Protein AF-A0A4W5MXH5-F1 (afdb_monomer)

pLDDT: mean 74.93, std 24.74, range [26.66, 96.75]

Secondary structure (DSSP, 8-state):
-HHHHHHHHHHHHHHHHHHHHHHHHHHHHHHHHHHHHHHTTT-GGGHHHHHHHHHHHHHHT--SSS-GGGGGG-HHHHHTT--SEEEGGGBSSSS--B-TTSSS--EEE--TTSB--S-HHHHHHHHHHHTHHHHHHHHHHHHHHHHHHHHHHHHHHHHHHHHHHHHHHHHHHHHHTT------------------PPPP------------------PPPPPPPP-----------------

Mean predicted aligned error: 16.53 Å

Radius of gyration: 39.25 Å; Cα contacts (8 Å, |Δi|>4): 164; chains: 1; bounding box: 70×65×114 Å

Foldseek 3Di:
DVVLVVVVVVLVVVVVCCVVCVVVVLVVVLVVQLVCLQCPPPDPVCVVVVVVVLVLCQVLVAAGAAFVCSNCNHPVCVVVVHDQKGFQSFFPDPDAQFDPDDPDRRIGHHDPVGGRGHHSNCSVVVVCVVCVVVVVVVSVVSVVVSVVVVVVVVVVCVVVVVVVVVVVVVVVVVVVVPDDDDDDDDDDDDDDDDDDDDDDPDPDDDDPDPDDDDPPDDDDDDDDDDDDDDDDDDDDDDDDDDD

Organism: NCBI:txid62062

Structure (mmCIF, N/CA/C/O backbone):
data_AF-A0A4W5MXH5-F1
#
_entry.id   AF-A0A4W5MXH5-F1
#
loop_
_atom_site.group_PDB
_atom_site.id
_atom_site.type_symbol
_atom_site.label_atom_id
_atom_site.label_alt_id
_atom_site.label_comp_id
_atom_site.label_asym_id
_atom_site.label_entity_id
_atom_site.label_seq_id
_atom_site.pdbx_PDB_ins_code
_atom_site.Cartn_x
_atom_site.Cartn_y
_atom_site.Cartn_z
_atom_site.occupancy
_atom_site.B_iso_or_equiv
_atom_site.auth_seq_id
_atom_site.auth_comp_id
_atom_site.auth_asym_id
_atom_site.auth_atom_id
_atom_site.pdbx_PDB_model_num
ATOM 1 N N . MET A 1 1 ? -15.616 5.135 28.823 1.00 82.75 1 MET A N 1
ATOM 2 C CA . MET A 1 1 ? -16.665 5.499 27.842 1.00 82.75 1 MET A CA 1
ATOM 3 C C . MET A 1 1 ? -16.199 6.494 26.798 1.00 82.75 1 MET A C 1
ATOM 5 O O . MET A 1 1 ? -16.325 6.173 25.627 1.00 82.75 1 MET A O 1
ATOM 9 N N . GLY A 1 2 ? -15.617 7.640 27.181 1.00 88.50 2 GLY A N 1
ATOM 10 C CA . GLY A 1 2 ? -15.178 8.663 26.216 1.00 88.50 2 GLY A CA 1
ATOM 11 C C . GLY A 1 2 ? -14.272 8.136 25.098 1.00 88.50 2 GLY A C 1
ATOM 12 O O . GLY A 1 2 ? -14.517 8.425 23.938 1.00 88.50 2 GLY A O 1
ATOM 13 N N . PHE A 1 3 ? -13.307 7.270 25.422 1.00 92.12 3 PHE A N 1
ATOM 14 C CA . PHE A 1 3 ? -12.413 6.674 24.423 1.00 92.12 3 PHE A CA 1
ATOM 15 C C . PHE A 1 3 ? -13.145 5.882 23.321 1.00 92.12 3 PHE A C 1
ATOM 17 O O . PHE A 1 3 ? -12.831 6.052 22.149 1.00 92.12 3 PHE A O 1
ATOM 24 N N . LEU A 1 4 ? -14.160 5.080 23.673 1.00 92.44 4 LEU A N 1
ATOM 25 C CA . LEU A 1 4 ? -14.949 4.321 22.690 1.00 92.44 4 LEU A CA 1
ATOM 26 C C . LEU A 1 4 ? -15.727 5.253 21.757 1.00 92.44 4 LEU A C 1
ATOM 28 O O . LEU A 1 4 ? -15.759 5.037 20.551 1.00 92.44 4 LEU A O 1
ATOM 32 N N . ILE A 1 5 ? -16.301 6.323 22.311 1.00 91.94 5 ILE A N 1
ATOM 33 C CA . ILE A 1 5 ? -17.016 7.338 21.531 1.00 91.94 5 ILE A CA 1
ATOM 34 C C . ILE A 1 5 ? -16.051 8.038 20.565 1.00 91.94 5 ILE A C 1
ATOM 36 O O . ILE A 1 5 ? -16.382 8.206 19.395 1.00 91.94 5 ILE A O 1
ATOM 40 N N . CYS A 1 6 ? -14.841 8.388 21.015 1.00 95.75 6 CYS A N 1
ATOM 41 C CA . CYS A 1 6 ? -13.819 8.969 20.143 1.00 95.75 6 CYS A CA 1
ATOM 42 C C . CYS A 1 6 ? -13.443 8.034 18.988 1.00 95.75 6 CYS A C 1
ATOM 44 O O . CYS A 1 6 ? -13.266 8.510 17.870 1.00 95.75 6 CYS A O 1
ATOM 46 N N . ILE A 1 7 ? -13.348 6.722 19.234 1.00 94.62 7 ILE A N 1
ATOM 47 C CA . ILE A 1 7 ? -13.062 5.751 18.171 1.00 94.62 7 ILE A CA 1
ATOM 48 C C . ILE A 1 7 ? -14.209 5.704 17.157 1.00 94.62 7 ILE A C 1
ATOM 50 O O . ILE A 1 7 ? -13.936 5.818 15.966 1.00 94.62 7 ILE A O 1
ATOM 54 N N . ILE A 1 8 ? -15.468 5.599 17.601 1.00 93.94 8 ILE A N 1
ATOM 55 C CA . ILE A 1 8 ? -16.638 5.569 16.701 1.00 93.94 8 ILE A CA 1
ATOM 56 C C . ILE A 1 8 ? -16.670 6.825 15.827 1.00 93.94 8 ILE A C 1
ATOM 58 O O . ILE A 1 8 ? -16.787 6.741 14.606 1.00 93.94 8 ILE A O 1
ATOM 62 N N . LEU A 1 9 ? -16.531 8.001 16.444 1.00 94.62 9 LEU A N 1
ATOM 63 C CA . LEU A 1 9 ? -16.526 9.270 15.718 1.00 94.62 9 LEU A CA 1
ATOM 64 C C . LEU A 1 9 ? -15.347 9.357 14.744 1.00 94.62 9 LEU A C 1
ATOM 66 O O . LEU A 1 9 ? -15.521 9.814 13.618 1.00 94.62 9 LEU A O 1
ATOM 70 N N . GLY A 1 10 ? -14.168 8.887 15.155 1.00 95.75 10 GLY A N 1
ATOM 71 C CA . GLY A 1 10 ? -12.985 8.822 14.304 1.00 95.75 10 GLY A CA 1
ATOM 72 C C . GLY A 1 10 ? -13.184 7.915 13.092 1.00 95.75 10 GLY A C 1
ATOM 73 O O . GLY A 1 10 ? -12.856 8.320 11.981 1.00 95.75 10 GLY A O 1
ATOM 74 N N . GLN A 1 11 ? -13.770 6.731 13.279 1.00 93.88 11 GLN A N 1
ATOM 75 C CA . GLN A 1 11 ? -14.088 5.810 12.187 1.00 93.88 11 GLN A CA 1
ATOM 76 C C . GLN A 1 11 ? -15.052 6.453 11.192 1.00 93.88 11 GLN A C 1
ATOM 78 O O . GLN A 1 11 ? -14.718 6.571 10.018 1.00 93.88 11 GLN A O 1
ATOM 83 N N . LEU A 1 12 ? -16.191 6.970 11.666 1.00 93.81 12 LEU A N 1
ATOM 84 C CA . LEU A 1 12 ? -17.175 7.626 10.800 1.00 93.81 12 LEU A CA 1
ATOM 85 C C . LEU A 1 12 ? -16.575 8.815 10.043 1.00 93.81 12 LEU A C 1
ATOM 87 O O . LEU A 1 12 ? -16.849 8.994 8.857 1.00 93.81 12 LEU A O 1
ATOM 91 N N . PHE A 1 13 ? -15.734 9.611 10.707 1.00 95.56 13 PHE A N 1
ATOM 92 C CA . PHE A 1 13 ? -15.063 10.745 10.085 1.00 95.56 13 PHE A CA 1
ATOM 93 C C . PHE A 1 13 ? -14.086 10.309 8.987 1.00 95.56 13 PHE A C 1
ATOM 95 O O . PHE A 1 13 ? -14.125 10.851 7.883 1.00 95.56 13 PHE A O 1
ATOM 102 N N . VAL A 1 14 ? -13.230 9.320 9.258 1.00 93.62 14 VAL A N 1
ATOM 103 C CA . VAL A 1 14 ? -12.262 8.810 8.276 1.00 93.62 14 VAL A CA 1
ATOM 104 C C . VAL A 1 14 ? -12.979 8.199 7.074 1.00 93.62 14 VAL A C 1
ATOM 106 O O . VAL A 1 14 ? -12.670 8.578 5.942 1.00 93.62 14 VAL A O 1
ATOM 109 N N . SER A 1 15 ? -13.971 7.332 7.291 1.00 91.31 15 SER A N 1
ATOM 110 C CA . SER A 1 15 ? -14.734 6.713 6.201 1.00 91.31 15 SER A CA 1
ATOM 111 C C . SER A 1 15 ? -15.451 7.779 5.361 1.00 91.31 15 SER A C 1
ATOM 113 O O . SER A 1 15 ? -15.398 7.739 4.133 1.00 91.31 15 SER A O 1
ATOM 115 N N . PHE A 1 16 ? -16.030 8.805 5.993 1.00 92.44 16 PHE A N 1
ATOM 116 C CA . PHE A 1 16 ? -16.648 9.931 5.289 1.00 92.44 16 PHE A CA 1
ATOM 117 C C . PHE A 1 16 ? -15.653 10.715 4.417 1.00 92.44 16 PHE A C 1
ATOM 119 O O . PHE A 1 16 ? -15.939 11.001 3.252 1.00 92.44 16 PHE A O 1
ATOM 126 N N . ILE A 1 17 ? -14.463 11.031 4.943 1.00 92.94 17 ILE A N 1
ATOM 127 C CA . ILE A 1 17 ? -13.415 11.738 4.192 1.00 92.94 17 ILE A CA 1
ATOM 128 C C . ILE A 1 17 ? -12.945 10.921 2.987 1.00 92.94 17 ILE A C 1
ATOM 130 O O . ILE A 1 17 ? -12.780 11.489 1.905 1.00 92.94 17 ILE A O 1
ATOM 134 N N . ILE A 1 18 ? -12.747 9.612 3.157 1.00 90.00 18 ILE A N 1
ATOM 135 C CA . ILE A 1 18 ? -12.321 8.711 2.080 1.00 90.00 18 ILE A CA 1
ATOM 136 C C . ILE A 1 18 ? -13.377 8.664 0.972 1.00 90.00 18 ILE A C 1
ATOM 138 O O . ILE A 1 18 ? -13.024 8.797 -0.199 1.00 90.00 18 ILE A O 1
ATOM 142 N N . LEU A 1 19 ? -14.661 8.547 1.324 1.00 86.81 19 LEU A N 1
ATOM 143 C CA . LEU A 1 19 ? -15.756 8.479 0.352 1.00 86.81 19 LEU A CA 1
ATOM 144 C C . LEU A 1 19 ? -15.900 9.767 -0.469 1.00 86.81 19 LEU A C 1
ATOM 146 O O . LEU A 1 19 ? -16.048 9.700 -1.687 1.00 86.81 19 LEU A O 1
ATOM 150 N N . LEU A 1 20 ? -15.831 10.939 0.168 1.00 91.94 20 LEU A N 1
ATOM 151 C CA . LEU A 1 20 ? -16.001 12.213 -0.539 1.00 91.94 20 LEU A CA 1
ATOM 152 C C . LEU A 1 20 ? -14.780 12.618 -1.365 1.00 91.94 20 LEU A C 1
ATOM 154 O O . LEU A 1 20 ? -14.922 13.183 -2.448 1.00 91.94 20 LEU A O 1
ATOM 158 N N . ASN A 1 21 ? -13.576 12.360 -0.853 1.00 91.75 21 ASN A N 1
ATOM 159 C CA . ASN A 1 21 ? -12.340 12.886 -1.429 1.00 91.75 21 ASN A CA 1
ATOM 160 C C . ASN A 1 21 ? -11.512 11.834 -2.170 1.00 91.75 21 ASN A C 1
ATOM 162 O O . ASN A 1 21 ? -10.348 12.103 -2.470 1.00 91.75 21 ASN A O 1
ATOM 166 N N . HIS A 1 22 ? -12.083 10.671 -2.498 1.00 86.50 22 HIS A N 1
ATOM 167 C CA . HIS A 1 22 ? -11.363 9.567 -3.139 1.00 86.50 22 HIS A CA 1
ATOM 168 C C . HIS A 1 22 ? -10.518 10.024 -4.342 1.00 86.50 22 HIS A C 1
ATOM 170 O O . HIS A 1 22 ? -9.323 9.752 -4.391 1.00 86.50 22 HIS A O 1
ATOM 176 N N . GLY A 1 23 ? -11.087 10.815 -5.262 1.00 88.31 23 GLY A N 1
ATOM 177 C CA . GLY A 1 23 ? -10.346 11.312 -6.432 1.00 88.31 23 GLY A CA 1
ATOM 178 C C . GLY A 1 23 ? -9.135 12.185 -6.075 1.00 88.31 23 GLY A C 1
ATOM 179 O O . GLY A 1 23 ? -8.070 12.058 -6.680 1.00 88.31 23 GLY A O 1
ATOM 180 N N . LYS A 1 24 ? -9.260 13.034 -5.046 1.00 92.12 24 LYS A N 1
ATOM 181 C CA . LYS A 1 24 ? -8.154 13.870 -4.559 1.00 92.12 24 LYS A CA 1
ATOM 182 C C . LYS A 1 24 ? -7.088 13.029 -3.856 1.00 92.12 24 LYS A C 1
ATOM 184 O O . LYS A 1 24 ? -5.904 13.269 -4.061 1.00 92.12 24 LYS A O 1
ATOM 189 N N . ILE A 1 25 ? -7.496 12.022 -3.085 1.00 89.81 25 ILE A N 1
ATOM 190 C CA . ILE A 1 25 ? -6.586 11.073 -2.430 1.00 89.81 25 ILE A CA 1
ATOM 191 C C . ILE A 1 25 ? -5.774 10.309 -3.482 1.00 89.81 25 ILE A C 1
ATOM 193 O O . ILE A 1 25 ? -4.550 10.268 -3.383 1.00 89.81 25 ILE A O 1
ATOM 197 N N . THR A 1 26 ? -6.420 9.786 -4.529 1.00 88.81 26 THR A N 1
ATOM 198 C CA . THR A 1 26 ? -5.731 9.105 -5.637 1.00 88.81 26 THR A CA 1
ATOM 199 C C . THR A 1 26 ? -4.748 10.038 -6.344 1.00 88.81 26 THR A C 1
ATOM 201 O O . THR A 1 26 ? -3.612 9.651 -6.608 1.00 88.81 26 THR A O 1
ATOM 204 N N . SER A 1 27 ? -5.136 11.288 -6.614 1.00 93.00 27 SER A N 1
ATOM 205 C CA . SER A 1 27 ? -4.237 12.270 -7.234 1.00 93.00 27 SER A CA 1
ATOM 206 C C . SER A 1 27 ? -3.022 12.579 -6.358 1.00 93.00 27 SER A C 1
ATOM 208 O O . SER A 1 27 ? -1.899 12.618 -6.856 1.00 93.00 27 SER A O 1
ATOM 210 N N . ASN A 1 28 ? -3.224 12.783 -5.057 1.00 93.31 28 ASN A N 1
ATOM 211 C CA . ASN A 1 28 ? -2.130 13.031 -4.122 1.00 93.31 28 ASN A CA 1
ATOM 212 C C . ASN A 1 28 ? -1.200 11.819 -4.025 1.00 93.31 28 ASN A C 1
ATOM 214 O O . ASN A 1 28 ? 0.015 11.981 -4.047 1.00 93.31 28 ASN A O 1
ATOM 218 N N . MET A 1 29 ? -1.756 10.608 -4.000 1.00 92.00 29 MET A N 1
ATOM 219 C CA . MET A 1 29 ? -0.972 9.377 -4.025 1.00 92.00 29 MET A CA 1
ATOM 220 C C . MET A 1 29 ? -0.077 9.300 -5.269 1.00 92.00 29 MET A C 1
ATOM 222 O O . MET A 1 29 ? 1.099 8.975 -5.138 1.00 92.00 29 MET A O 1
ATOM 226 N N . LYS A 1 30 ? -0.583 9.653 -6.462 1.00 93.94 30 LYS A N 1
ATOM 227 C CA . LYS A 1 30 ? 0.234 9.718 -7.692 1.00 93.94 30 LYS A CA 1
ATOM 228 C C . LYS A 1 30 ? 1.406 10.679 -7.554 1.00 93.94 30 LYS A C 1
ATOM 230 O O . LYS A 1 30 ? 2.518 10.335 -7.938 1.00 93.94 30 LYS A O 1
ATOM 235 N N . ILE A 1 31 ? 1.164 11.867 -7.004 1.00 94.69 31 ILE A N 1
ATOM 236 C CA . ILE A 1 31 ? 2.204 12.883 -6.803 1.00 94.69 31 ILE A CA 1
ATOM 237 C C . ILE A 1 31 ? 3.297 12.353 -5.867 1.00 94.69 31 ILE A C 1
ATOM 239 O O . ILE A 1 31 ? 4.478 12.434 -6.204 1.00 94.69 31 ILE A O 1
ATOM 243 N N . GLU A 1 32 ? 2.913 11.754 -4.739 1.00 94.62 32 GLU A N 1
ATOM 244 C CA . GLU A 1 32 ? 3.871 11.212 -3.770 1.00 94.62 32 GLU A CA 1
ATOM 245 C C . GLU A 1 32 ? 4.660 10.022 -4.332 1.00 94.62 32 GLU A C 1
ATOM 247 O O . GLU A 1 32 ? 5.880 9.968 -4.188 1.00 94.62 32 GLU A O 1
ATOM 252 N N . VAL A 1 33 ? 4.010 9.095 -5.042 1.00 95.38 33 VAL A N 1
ATOM 253 C CA . VAL A 1 33 ? 4.711 7.969 -5.683 1.00 9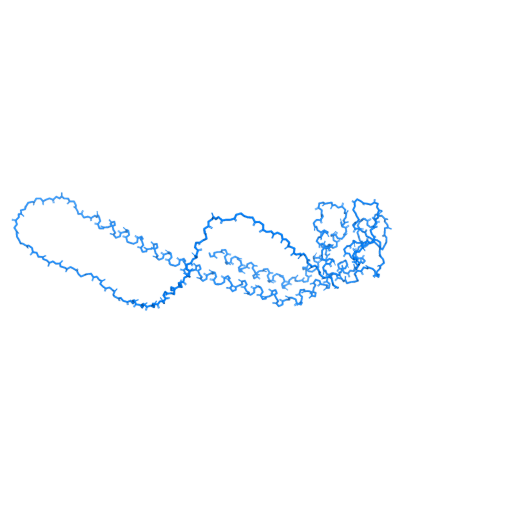5.38 33 VAL A CA 1
ATOM 254 C C . VAL A 1 33 ? 5.672 8.466 -6.763 1.00 95.38 33 VAL A C 1
ATOM 256 O O . VAL A 1 33 ? 6.815 8.016 -6.810 1.00 95.38 33 VAL A O 1
ATOM 259 N N . ASN A 1 34 ? 5.272 9.441 -7.582 1.00 95.44 34 ASN A N 1
ATOM 260 C CA . ASN A 1 34 ? 6.156 10.037 -8.588 1.00 95.44 34 ASN A CA 1
ATOM 261 C C . ASN A 1 34 ? 7.372 10.726 -7.955 1.00 95.44 34 ASN A C 1
ATOM 263 O O . ASN A 1 34 ? 8.473 10.679 -8.512 1.00 95.44 34 ASN A O 1
ATOM 267 N N . LYS A 1 35 ? 7.210 11.327 -6.771 1.00 95.06 35 LYS A N 1
ATOM 268 C CA . LYS A 1 35 ? 8.332 11.868 -5.998 1.00 95.06 35 LYS A CA 1
ATOM 269 C C . LYS A 1 35 ? 9.278 10.759 -5.537 1.00 95.06 35 LYS A C 1
ATOM 271 O O . LYS A 1 35 ? 10.486 10.882 -5.726 1.00 95.06 35 LYS A O 1
ATOM 276 N N . ILE A 1 36 ? 8.739 9.654 -5.016 1.00 95.25 36 ILE A N 1
ATOM 277 C CA . ILE A 1 36 ? 9.532 8.477 -4.629 1.00 95.25 36 ILE A CA 1
ATOM 278 C C . ILE A 1 36 ? 10.305 7.924 -5.832 1.00 95.25 36 ILE A C 1
ATOM 280 O O . ILE A 1 36 ? 11.497 7.668 -5.700 1.00 95.25 36 ILE A O 1
ATOM 284 N N . ILE A 1 37 ? 9.670 7.787 -7.001 1.00 95.50 37 ILE A N 1
ATOM 285 C CA . ILE A 1 37 ? 10.326 7.353 -8.248 1.00 95.50 37 ILE A CA 1
ATOM 286 C C . ILE A 1 37 ? 11.456 8.313 -8.623 1.00 95.50 37 ILE A C 1
ATOM 288 O O . ILE A 1 37 ? 12.555 7.875 -8.952 1.00 95.50 37 ILE A O 1
ATOM 292 N N . THR A 1 38 ? 11.215 9.621 -8.535 1.00 94.69 38 THR A N 1
ATOM 293 C CA . THR A 1 38 ? 12.203 10.645 -8.899 1.00 94.69 38 THR A CA 1
ATOM 294 C C . THR A 1 38 ? 13.453 10.578 -8.013 1.00 94.69 38 THR A C 1
ATOM 296 O O . THR A 1 38 ? 14.570 10.675 -8.523 1.00 94.69 38 THR A O 1
ATOM 299 N N . GLU A 1 39 ? 13.273 10.364 -6.707 1.00 92.69 39 GLU A N 1
ATOM 300 C CA . GLU A 1 39 ? 14.337 10.320 -5.687 1.00 92.69 39 GLU A CA 1
ATOM 301 C C . GLU A 1 39 ? 14.896 8.910 -5.412 1.00 92.69 39 GLU A C 1
ATOM 303 O O . GLU A 1 39 ? 15.835 8.752 -4.622 1.00 92.69 39 GLU A O 1
ATOM 308 N N . TYR A 1 40 ? 14.346 7.881 -6.061 1.00 92.56 40 TYR A N 1
ATOM 309 C CA . TYR A 1 40 ? 14.727 6.481 -5.874 1.00 92.56 40 TYR A CA 1
ATOM 310 C C . TYR A 1 40 ? 16.237 6.291 -6.063 1.00 92.56 40 TYR A C 1
ATOM 312 O O . TYR A 1 40 ? 16.817 6.789 -7.032 1.00 92.56 40 TYR A O 1
ATOM 320 N N . GLY A 1 41 ? 16.884 5.578 -5.138 1.00 87.38 41 GLY A N 1
ATOM 321 C CA . GLY A 1 41 ? 18.323 5.304 -5.206 1.00 87.38 41 GLY A CA 1
ATOM 322 C C . GLY A 1 41 ? 19.242 6.472 -4.848 1.00 87.38 41 GLY A C 1
ATOM 323 O O . GLY A 1 41 ? 20.452 6.278 -4.840 1.00 87.38 41 GLY A O 1
ATOM 324 N N . THR A 1 42 ? 18.707 7.662 -4.542 1.00 84.81 42 THR A N 1
ATOM 325 C CA . THR A 1 42 ? 19.532 8.870 -4.349 1.00 84.81 42 THR A CA 1
ATOM 326 C C . THR A 1 42 ? 19.910 9.102 -2.885 1.00 84.81 42 THR A C 1
ATOM 328 O O . THR A 1 42 ? 21.090 9.235 -2.573 1.00 84.81 42 THR A O 1
ATOM 331 N 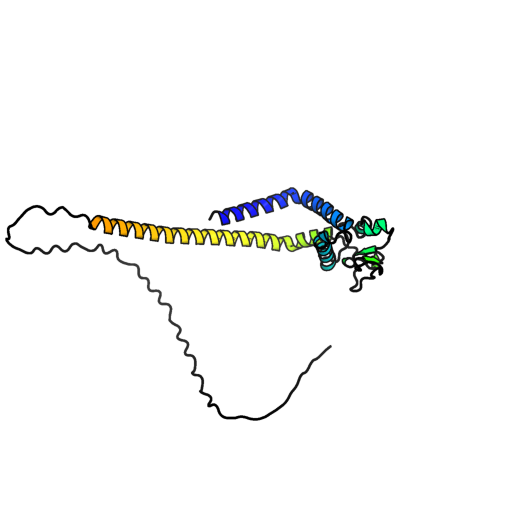N . ASN A 1 43 ? 18.926 9.148 -1.976 1.00 82.38 43 ASN A N 1
ATOM 332 C CA . ASN A 1 43 ? 19.157 9.417 -0.552 1.00 82.38 43 ASN A CA 1
ATOM 333 C C . ASN A 1 43 ? 18.871 8.162 0.304 1.00 82.38 43 ASN A C 1
ATOM 335 O O . ASN A 1 43 ? 17.733 7.670 0.280 1.00 82.38 43 ASN A O 1
ATOM 339 N N . PRO A 1 44 ? 19.848 7.647 1.082 1.00 81.75 44 PRO A N 1
ATOM 340 C CA . PRO A 1 44 ? 19.625 6.529 2.000 1.00 81.75 44 PRO A CA 1
ATOM 341 C C . PRO A 1 44 ? 18.568 6.819 3.076 1.00 81.75 44 PRO A C 1
ATOM 343 O O . PRO A 1 44 ? 17.862 5.895 3.473 1.00 81.75 44 PRO A O 1
ATOM 346 N N . ASP A 1 45 ? 18.363 8.071 3.489 1.00 86.31 45 ASP A N 1
ATOM 347 C CA . ASP A 1 45 ? 17.324 8.420 4.473 1.00 86.31 45 ASP A CA 1
ATOM 348 C C . ASP A 1 45 ? 15.914 8.102 3.956 1.00 86.31 45 ASP A C 1
ATOM 350 O O . ASP A 1 45 ? 15.012 7.741 4.713 1.00 86.31 45 ASP A O 1
ATOM 354 N N . ASN A 1 46 ? 15.733 8.142 2.634 1.00 87.88 46 ASN A N 1
ATOM 355 C CA . ASN A 1 46 ? 14.461 7.834 1.997 1.00 87.88 46 ASN A CA 1
ATOM 356 C C . ASN A 1 46 ? 14.254 6.328 1.776 1.00 87.88 46 ASN A C 1
ATOM 358 O O . ASN A 1 46 ? 13.189 5.955 1.287 1.00 87.88 46 ASN A O 1
ATOM 362 N N . GLN A 1 47 ? 15.211 5.452 2.138 1.00 89.88 47 GLN A N 1
ATOM 363 C CA . GLN A 1 47 ? 15.213 4.003 1.832 1.00 89.88 47 GLN A CA 1
ATOM 364 C C . GLN A 1 47 ? 13.890 3.301 2.112 1.00 89.88 47 GLN A C 1
ATOM 366 O O . GLN A 1 47 ? 13.462 2.439 1.345 1.00 89.88 47 GLN A O 1
ATOM 371 N N . ARG A 1 48 ? 13.208 3.687 3.187 1.00 92.25 48 ARG A N 1
ATOM 372 C CA . ARG A 1 48 ? 11.911 3.117 3.545 1.00 92.25 48 ARG A CA 1
ATOM 373 C C . ARG A 1 48 ? 10.845 3.345 2.468 1.00 92.25 48 ARG A C 1
ATOM 375 O O . ARG A 1 48 ? 10.076 2.429 2.192 1.00 92.25 48 ARG A O 1
ATOM 382 N N . HIS A 1 49 ? 10.794 4.535 1.871 1.00 92.94 49 HIS A N 1
ATOM 383 C CA . HIS A 1 49 ? 9.769 4.898 0.892 1.00 92.94 49 HIS A CA 1
ATOM 384 C C . HIS A 1 49 ? 9.926 4.126 -0.417 1.00 92.94 49 HIS A C 1
ATOM 386 O O . HIS A 1 49 ? 8.949 3.602 -0.943 1.00 92.94 49 HIS A O 1
ATOM 392 N N . TRP A 1 50 ? 11.150 3.993 -0.925 1.00 91.69 50 TRP A N 1
ATOM 393 C CA . TRP A 1 50 ? 11.369 3.251 -2.164 1.00 91.69 50 TRP A CA 1
ATOM 394 C C . TRP A 1 50 ? 11.362 1.734 -1.964 1.00 91.69 50 TRP A C 1
ATOM 396 O O . TRP A 1 50 ? 10.844 1.037 -2.827 1.00 91.69 50 TRP A O 1
ATOM 406 N N . LYS A 1 51 ? 11.763 1.211 -0.794 1.00 93.12 51 LYS A N 1
ATOM 407 C CA . LYS A 1 51 ? 11.514 -0.204 -0.447 1.00 93.12 51 LYS A CA 1
ATOM 408 C C . LYS A 1 51 ? 10.023 -0.543 -0.371 1.00 93.12 51 LYS A C 1
ATOM 410 O O . LYS A 1 51 ? 9.630 -1.662 -0.689 1.00 93.12 51 LYS A O 1
ATOM 415 N N . LEU A 1 52 ? 9.184 0.399 0.070 1.00 94.69 52 LEU A N 1
ATOM 416 C CA . LEU A 1 52 ? 7.730 0.226 0.033 1.00 94.69 52 LEU A CA 1
ATOM 417 C C . LEU A 1 52 ? 7.250 0.092 -1.417 1.00 94.69 52 LEU A C 1
ATOM 419 O O . LEU A 1 52 ? 6.498 -0.831 -1.717 1.00 94.69 52 LEU A O 1
ATOM 423 N N . LEU A 1 53 ? 7.717 0.971 -2.308 1.00 95.62 53 LEU A N 1
ATOM 424 C CA . LEU A 1 53 ? 7.400 0.894 -3.734 1.00 95.62 53 LEU A CA 1
ATOM 425 C C . LEU A 1 53 ? 7.889 -0.425 -4.354 1.00 95.62 53 LEU A C 1
ATOM 427 O O . LEU A 1 53 ? 7.129 -1.057 -5.081 1.00 95.62 53 LEU A O 1
ATOM 431 N N . ASP A 1 54 ? 9.090 -0.894 -4.000 1.00 94.56 54 ASP A N 1
ATOM 432 C CA . ASP A 1 54 ? 9.612 -2.190 -4.454 1.00 94.56 54 ASP A CA 1
ATOM 433 C C . ASP A 1 54 ? 8.707 -3.355 -4.043 1.00 94.56 54 ASP A C 1
ATOM 435 O O . ASP A 1 54 ? 8.464 -4.268 -4.829 1.00 94.56 54 ASP A O 1
ATOM 439 N N . ASN A 1 55 ? 8.195 -3.334 -2.810 1.00 94.69 55 ASN A N 1
ATOM 440 C CA . ASN A 1 55 ? 7.265 -4.354 -2.337 1.00 94.69 55 ASN A CA 1
ATOM 441 C C . ASN A 1 55 ? 5.948 -4.299 -3.112 1.00 94.69 55 ASN A C 1
ATOM 443 O O . ASN A 1 55 ? 5.455 -5.340 -3.536 1.00 94.69 55 ASN A O 1
ATOM 447 N N . VAL A 1 56 ? 5.395 -3.103 -3.329 1.00 95.56 56 VAL A N 1
ATOM 448 C CA . VAL A 1 56 ? 4.175 -2.928 -4.130 1.00 95.56 56 VAL A CA 1
ATOM 449 C C . VAL A 1 56 ? 4.369 -3.489 -5.538 1.00 95.56 56 VAL A C 1
ATOM 451 O O . VAL A 1 56 ? 3.503 -4.210 -6.018 1.00 95.56 56 VAL A O 1
ATOM 454 N N . GLN A 1 57 ? 5.510 -3.226 -6.170 1.00 95.94 57 GLN A N 1
ATOM 455 C CA . GLN A 1 57 ? 5.810 -3.710 -7.518 1.00 95.94 57 GLN A CA 1
ATOM 456 C C . GLN A 1 57 ? 5.970 -5.230 -7.575 1.00 95.94 57 GLN A C 1
ATOM 458 O O . GLN A 1 57 ? 5.375 -5.872 -8.438 1.00 95.94 57 GLN A O 1
ATOM 463 N N . ARG A 1 58 ? 6.670 -5.825 -6.600 1.00 93.69 58 ARG A N 1
ATOM 464 C CA . ARG A 1 58 ? 6.852 -7.284 -6.513 1.00 93.69 58 ARG A CA 1
ATOM 465 C C . ARG A 1 58 ? 5.555 -8.032 -6.230 1.00 93.69 58 ARG A C 1
ATOM 467 O O . ARG A 1 58 ? 5.266 -9.008 -6.909 1.00 93.69 58 ARG A O 1
ATOM 474 N N . TYR A 1 59 ? 4.788 -7.599 -5.228 1.00 93.62 59 TYR A N 1
ATOM 475 C CA . TYR A 1 59 ? 3.535 -8.266 -4.853 1.00 93.62 59 TYR A CA 1
ATOM 476 C C . TYR A 1 59 ? 2.407 -7.971 -5.838 1.00 93.62 59 TYR A C 1
ATOM 478 O O . TYR A 1 59 ? 1.545 -8.814 -6.061 1.00 93.62 59 TYR A O 1
ATOM 486 N N . GLY A 1 60 ? 2.40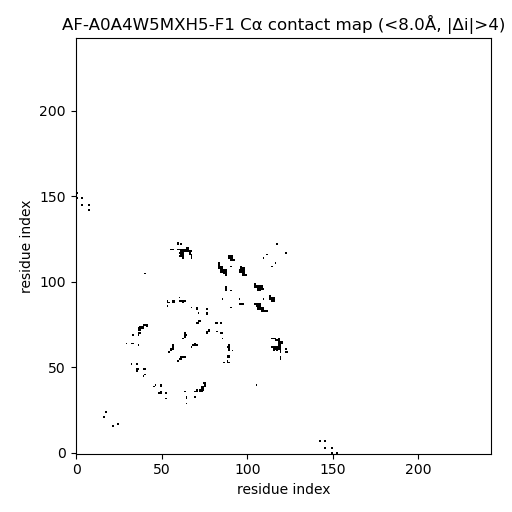4 -6.768 -6.410 1.00 93.81 60 GLY A N 1
ATOM 487 C CA . GLY A 1 60 ? 1.413 -6.338 -7.383 1.00 93.81 60 GLY A CA 1
ATOM 488 C C . GLY A 1 60 ? 1.719 -6.768 -8.813 1.00 93.81 60 GLY A C 1
ATOM 489 O O . GLY A 1 60 ? 0.867 -6.567 -9.672 1.00 93.81 60 GLY A O 1
ATOM 490 N N . HIS A 1 61 ? 2.904 -7.330 -9.082 1.00 94.50 61 HIS A N 1
ATOM 491 C CA . HIS A 1 61 ? 3.382 -7.634 -10.433 1.00 94.50 61 HIS A CA 1
ATOM 492 C C . HIS A 1 61 ? 3.140 -6.465 -11.398 1.00 94.50 61 HIS A C 1
ATOM 494 O O . HIS A 1 61 ? 2.529 -6.618 -12.454 1.00 94.50 61 HIS A O 1
ATOM 500 N N . CYS A 1 62 ? 3.573 -5.274 -10.986 1.00 95.81 62 CYS A N 1
ATOM 501 C CA . CYS A 1 62 ? 3.365 -4.013 -11.690 1.00 95.81 62 CYS A CA 1
ATOM 502 C C . CYS A 1 62 ? 4.653 -3.194 -11.724 1.00 95.81 62 CYS A C 1
ATOM 504 O O . CYS A 1 62 ? 5.563 -3.425 -10.928 1.00 95.81 62 CYS A O 1
ATOM 506 N N . CYS A 1 63 ? 4.735 -2.218 -12.627 1.00 95.31 63 CYS A N 1
ATOM 507 C CA . CYS A 1 63 ? 5.890 -1.334 -12.724 1.00 95.31 63 CYS A CA 1
ATOM 508 C C . CYS A 1 63 ? 5.482 0.121 -12.977 1.00 95.31 63 CYS A C 1
ATOM 510 O O . CYS A 1 63 ? 4.678 0.425 -13.858 1.00 95.31 63 CYS A O 1
ATOM 512 N N . GLY A 1 64 ? 6.076 1.029 -12.198 1.00 95.12 64 GLY A N 1
ATOM 513 C CA . GLY A 1 64 ? 5.725 2.452 -12.209 1.00 95.12 64 GLY A CA 1
ATOM 514 C C . GLY A 1 64 ? 4.358 2.727 -11.576 1.00 95.12 64 GLY A C 1
ATOM 515 O O . GLY A 1 64 ? 3.710 1.826 -11.046 1.00 95.12 64 GLY A O 1
ATOM 516 N N . MET A 1 65 ? 3.915 3.983 -11.585 1.00 95.06 65 MET A N 1
ATOM 517 C CA . MET A 1 65 ? 2.600 4.356 -11.053 1.00 95.06 65 MET A CA 1
ATOM 518 C C . MET A 1 65 ? 1.516 4.150 -12.116 1.00 95.06 65 MET A C 1
ATOM 520 O O . MET A 1 65 ? 0.537 3.439 -11.892 1.00 95.06 65 MET A O 1
ATOM 524 N N . GLN A 1 66 ? 1.729 4.744 -13.288 1.00 94.50 66 GLN A N 1
ATOM 525 C CA . GLN A 1 66 ? 0.853 4.721 -14.458 1.00 94.50 66 GLN A CA 1
ATOM 526 C C . GLN A 1 66 ? 1.479 3.982 -15.642 1.00 94.50 66 GLN A C 1
ATOM 528 O O . GLN A 1 66 ? 0.765 3.570 -16.554 1.00 94.50 66 GLN A O 1
ATOM 533 N N . SER A 1 67 ? 2.801 3.846 -15.679 1.00 93.50 67 SER A N 1
ATOM 534 C CA . SER A 1 67 ? 3.511 3.129 -16.736 1.00 93.50 67 SER A CA 1
ATOM 535 C C . SER A 1 67 ? 4.938 2.820 -16.292 1.00 93.50 67 SER A C 1
ATOM 537 O O . SER A 1 67 ? 5.514 3.615 -15.545 1.00 93.50 67 SER A O 1
ATOM 539 N N . PRO A 1 68 ? 5.577 1.759 -16.816 1.00 93.19 68 PRO A N 1
ATOM 540 C CA . PRO A 1 68 ? 7.015 1.583 -16.654 1.00 93.19 68 PRO A CA 1
ATOM 541 C C . PRO A 1 68 ? 7.819 2.831 -17.053 1.00 93.19 68 PRO A C 1
ATOM 543 O O . PRO A 1 68 ? 8.824 3.148 -16.422 1.00 93.19 68 PRO A O 1
ATOM 546 N N . ASN A 1 69 ? 7.345 3.605 -18.034 1.00 93.19 69 ASN A N 1
ATOM 547 C CA . ASN A 1 69 ? 8.015 4.829 -18.481 1.00 93.19 69 ASN A CA 1
ATOM 548 C C . ASN A 1 69 ? 8.094 5.936 -17.420 1.00 93.19 69 ASN A C 1
ATOM 550 O O . ASN A 1 69 ? 8.899 6.854 -17.578 1.00 93.19 69 ASN A O 1
ATOM 554 N N . ASP A 1 70 ? 7.348 5.836 -16.317 1.00 94.81 70 ASP A N 1
ATOM 555 C CA . ASP A 1 70 ? 7.496 6.740 -15.173 1.00 94.81 70 ASP A CA 1
ATOM 556 C C . ASP A 1 70 ? 8.938 6.727 -14.634 1.00 94.81 70 ASP A C 1
ATOM 558 O O . ASP A 1 70 ? 9.447 7.753 -14.190 1.00 94.81 70 ASP A O 1
ATOM 562 N N . TRP A 1 71 ? 9.648 5.599 -14.753 1.00 94.38 71 TRP A N 1
ATOM 563 C CA . TRP A 1 71 ? 11.044 5.471 -14.329 1.00 94.38 71 TRP A CA 1
ATOM 564 C C . TRP A 1 71 ? 12.013 6.374 -15.090 1.00 94.38 71 TRP A C 1
ATOM 566 O O . TRP A 1 71 ? 13.049 6.747 -14.544 1.00 94.38 71 TRP A O 1
ATOM 576 N N . GLN A 1 72 ? 11.652 6.842 -16.286 1.00 92.56 72 GLN A N 1
ATOM 577 C CA . GLN A 1 72 ? 12.462 7.812 -17.026 1.00 92.56 72 GLN A CA 1
ATOM 578 C C . GLN A 1 72 ? 12.516 9.186 -16.338 1.00 92.56 72 GLN A C 1
ATOM 580 O O . GLN A 1 72 ? 13.355 10.020 -16.679 1.00 92.56 72 GLN A O 1
ATOM 585 N N . SER A 1 73 ? 11.647 9.459 -15.354 1.00 93.94 73 SER A N 1
ATOM 586 C CA . SER A 1 73 ? 11.712 10.686 -14.555 1.00 93.94 73 SER A CA 1
ATOM 587 C C . SER A 1 73 ? 12.763 10.639 -13.441 1.00 93.94 73 SER A C 1
ATOM 589 O O . SER A 1 73 ? 13.080 11.697 -12.891 1.00 93.94 73 SER A O 1
ATOM 591 N N . ASN A 1 74 ? 13.303 9.460 -13.118 1.00 94.31 74 ASN A N 1
ATOM 592 C CA . ASN A 1 74 ? 14.266 9.259 -12.041 1.00 94.31 74 ASN A CA 1
ATOM 593 C C . ASN A 1 74 ? 15.564 10.057 -12.255 1.00 94.31 74 ASN A C 1
ATOM 595 O O . ASN A 1 74 ? 16.130 10.085 -13.349 1.00 94.31 74 ASN A O 1
ATOM 599 N N . MET A 1 75 ? 16.059 10.695 -11.189 1.00 91.75 75 MET A N 1
ATOM 600 C CA . MET A 1 75 ? 17.251 11.548 -11.259 1.00 91.75 75 MET A CA 1
ATOM 601 C C . MET A 1 75 ? 18.530 10.769 -11.570 1.00 91.75 75 MET A C 1
ATOM 603 O O . MET A 1 75 ? 19.364 11.260 -12.326 1.00 91.75 75 MET A O 1
ATOM 607 N N . PHE A 1 76 ? 18.691 9.563 -11.021 1.00 88.50 76 PHE A N 1
ATOM 608 C CA . PHE A 1 76 ? 19.855 8.722 -11.295 1.00 88.50 76 PHE A CA 1
ATOM 609 C C . PHE A 1 76 ? 19.888 8.287 -12.767 1.00 88.50 76 PHE A C 1
ATOM 611 O O . PHE A 1 76 ? 20.930 8.413 -13.413 1.00 88.50 76 PHE A O 1
ATOM 618 N N . ILE A 1 77 ? 18.747 7.863 -13.318 1.00 90.44 77 ILE A N 1
ATOM 619 C CA . ILE A 1 77 ? 18.611 7.481 -14.733 1.00 90.44 77 ILE A CA 1
ATOM 620 C C . ILE A 1 77 ? 18.915 8.678 -15.644 1.00 90.44 77 ILE A C 1
ATOM 622 O O . ILE A 1 77 ? 19.769 8.574 -16.526 1.00 90.44 77 ILE A O 1
ATOM 626 N N . LYS A 1 78 ? 18.302 9.840 -15.382 1.00 91.50 78 LYS A N 1
ATOM 627 C CA . LYS A 1 78 ? 18.531 11.070 -16.159 1.00 91.50 78 LYS A CA 1
ATOM 628 C C . LYS A 1 78 ? 19.978 11.551 -16.110 1.00 91.50 78 LYS A C 1
ATOM 630 O O . LYS A 1 78 ? 20.555 11.833 -17.156 1.00 91.50 78 LYS A O 1
ATOM 635 N N . ASN A 1 79 ? 20.574 11.633 -14.921 1.00 90.50 79 ASN A N 1
ATOM 636 C CA . ASN A 1 79 ? 21.933 12.157 -14.754 1.00 90.50 79 ASN A CA 1
ATOM 637 C C . ASN A 1 79 ? 22.986 11.281 -15.440 1.00 90.50 79 ASN A C 1
ATOM 639 O O . ASN A 1 79 ? 23.988 11.802 -15.920 1.00 90.50 79 ASN A O 1
ATOM 643 N N . ASN A 1 80 ? 22.751 9.970 -15.515 1.00 87.69 80 ASN A N 1
ATOM 644 C CA . ASN A 1 80 ? 23.637 9.034 -16.205 1.00 87.69 80 ASN A CA 1
ATOM 645 C C . ASN A 1 80 ? 23.212 8.771 -17.665 1.00 87.69 80 ASN A C 1
ATOM 647 O O . ASN A 1 80 ? 23.825 7.937 -18.323 1.00 87.69 80 ASN A O 1
ATOM 651 N N . SER A 1 81 ? 22.190 9.474 -18.182 1.00 88.62 81 SER A N 1
ATOM 652 C CA . SER A 1 81 ? 21.647 9.298 -19.543 1.00 88.62 81 SER A CA 1
ATO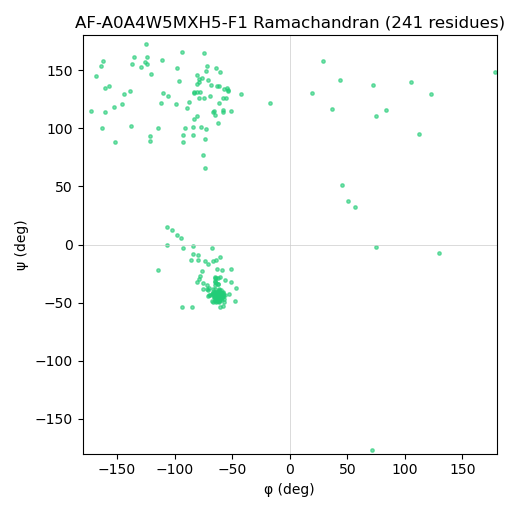M 653 C C . SER A 1 81 ? 21.321 7.838 -19.891 1.00 88.62 81 SER A C 1
ATOM 655 O O . SER A 1 81 ? 21.552 7.382 -21.011 1.00 88.62 81 SER A O 1
ATOM 657 N N . LEU A 1 82 ? 20.810 7.092 -18.910 1.00 87.44 82 LEU A N 1
ATOM 658 C CA . LEU A 1 82 ? 20.456 5.686 -19.071 1.00 87.44 82 LEU A CA 1
ATOM 659 C C . LEU A 1 82 ? 19.085 5.556 -19.742 1.00 87.44 82 LEU A C 1
ATOM 661 O O . LEU A 1 82 ? 18.187 6.360 -19.506 1.00 87.44 82 LEU A O 1
ATOM 665 N N . THR A 1 83 ? 18.923 4.523 -20.564 1.00 86.56 83 THR A N 1
ATOM 666 C CA . THR A 1 83 ? 17.659 4.167 -21.227 1.00 86.56 83 THR A CA 1
ATOM 667 C C . THR A 1 83 ? 17.370 2.695 -20.974 1.00 86.56 83 THR A C 1
ATOM 669 O O . THR A 1 83 ? 18.303 1.937 -20.729 1.00 86.56 83 THR A O 1
ATOM 672 N N . GLU A 1 84 ? 16.090 2.309 -20.975 1.00 87.31 84 GLU A N 1
ATOM 673 C CA . GLU A 1 84 ? 15.672 0.917 -20.709 1.00 87.31 84 GLU A CA 1
ATOM 674 C C . GLU A 1 84 ? 16.169 0.373 -19.350 1.00 87.31 84 GLU A C 1
ATOM 676 O O . GLU A 1 84 ? 16.446 -0.812 -19.171 1.00 87.31 84 GLU A O 1
ATOM 681 N N . VAL A 1 85 ? 16.279 1.264 -18.359 1.00 89.50 85 VAL A N 1
ATOM 682 C CA . VAL A 1 85 ? 16.696 0.930 -16.995 1.00 89.50 85 VAL A CA 1
ATOM 683 C C . VAL A 1 85 ? 15.520 1.055 -16.038 1.00 89.50 85 VAL A C 1
ATOM 685 O O . VAL A 1 85 ? 14.841 2.081 -15.996 1.00 89.50 85 VAL A O 1
ATOM 688 N N . TYR A 1 86 ? 15.317 0.017 -15.232 1.00 92.38 86 TYR A N 1
ATOM 689 C CA . TYR A 1 86 ? 14.196 -0.110 -14.301 1.00 92.38 86 TYR A CA 1
ATOM 690 C C . TYR A 1 86 ? 14.693 -0.656 -12.961 1.00 92.38 86 TYR A C 1
ATOM 692 O O . TYR A 1 86 ? 15.743 -1.308 -12.923 1.00 92.38 86 TYR A O 1
ATOM 700 N N . PRO A 1 87 ? 13.997 -0.408 -11.838 1.00 93.00 87 PRO A N 1
ATOM 701 C CA . PRO A 1 87 ? 14.373 -1.032 -10.581 1.00 93.00 87 PRO A CA 1
ATOM 702 C C . PRO A 1 87 ? 14.206 -2.549 -10.670 1.00 93.00 87 PRO A C 1
ATOM 704 O O . PRO A 1 87 ? 13.330 -3.062 -11.371 1.00 93.00 87 PRO A O 1
ATOM 707 N N . CYS A 1 88 ? 14.998 -3.284 -9.898 1.00 91.62 88 CYS A N 1
ATOM 708 C CA . CYS A 1 88 ? 14.930 -4.746 -9.885 1.00 91.62 88 CYS A CA 1
ATOM 709 C C . CYS A 1 88 ? 13.549 -5.307 -9.491 1.00 91.62 88 CYS A C 1
ATOM 711 O O . CYS A 1 88 ? 13.231 -6.445 -9.812 1.00 91.62 88 CYS A O 1
ATOM 713 N N . SER A 1 89 ? 12.723 -4.529 -8.791 1.00 92.94 89 SER A N 1
ATOM 714 C CA . SER A 1 89 ? 11.347 -4.874 -8.414 1.00 92.94 89 SER A CA 1
ATOM 715 C C . SER A 1 89 ? 10.354 -4.894 -9.584 1.00 92.94 89 SER A C 1
ATOM 717 O O . SER A 1 89 ? 9.292 -5.493 -9.439 1.00 92.94 89 SER A O 1
ATOM 719 N N . CYS A 1 90 ? 10.696 -4.296 -10.730 1.00 94.19 90 CYS A N 1
ATOM 720 C CA . CYS A 1 90 ? 9.855 -4.271 -11.930 1.00 94.19 90 CYS A CA 1
ATOM 721 C C . CYS A 1 90 ? 10.011 -5.495 -12.841 1.00 94.19 90 CYS A C 1
ATOM 723 O O . CYS A 1 90 ? 9.214 -5.649 -13.767 1.00 94.19 90 CYS A O 1
ATOM 725 N N . PHE A 1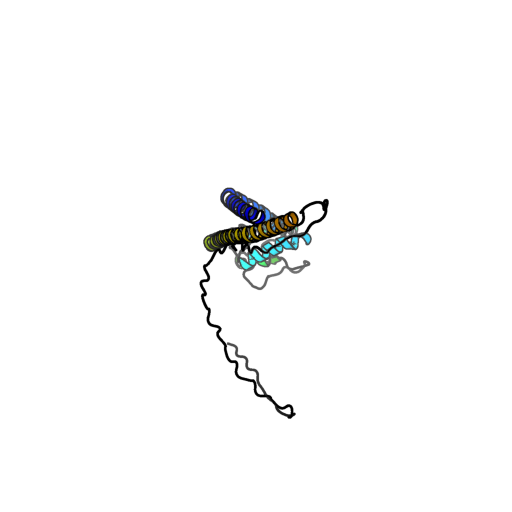 91 ? 11.039 -6.320 -12.644 1.00 92.44 91 PHE A N 1
ATOM 726 C CA . PHE A 1 91 ? 11.333 -7.439 -13.537 1.00 92.44 91 PHE A CA 1
ATOM 727 C C . PHE A 1 91 ? 10.415 -8.627 -13.258 1.00 92.44 91 PHE A C 1
ATOM 729 O O . PHE A 1 91 ? 10.145 -8.964 -12.108 1.00 92.44 91 PHE A O 1
ATOM 736 N N . ASN A 1 92 ? 9.959 -9.278 -14.328 1.00 88.50 92 ASN A N 1
ATOM 737 C CA . ASN A 1 92 ? 9.105 -10.464 -14.242 1.00 88.50 92 ASN A CA 1
ATOM 738 C C . ASN A 1 92 ? 9.892 -11.757 -13.947 1.00 88.50 92 ASN A C 1
ATOM 740 O O . ASN A 1 92 ? 9.293 -12.798 -13.675 1.00 88.50 92 ASN A O 1
ATOM 744 N N . THR A 1 93 ? 11.223 -11.689 -13.992 1.00 81.81 93 THR A N 1
ATOM 745 C CA . THR A 1 93 ? 12.151 -12.766 -13.652 1.00 81.81 93 THR A CA 1
ATOM 746 C C . THR A 1 93 ? 12.676 -12.614 -12.231 1.00 81.81 93 THR A C 1
ATOM 748 O O . THR A 1 93 ? 12.813 -11.513 -11.705 1.00 81.81 93 THR A O 1
ATOM 751 N N . THR A 1 94 ? 13.027 -13.739 -11.604 1.00 73.88 94 THR A N 1
ATOM 752 C CA . THR A 1 94 ? 13.690 -13.741 -10.289 1.00 73.88 94 THR A CA 1
ATOM 753 C C . THR A 1 94 ? 15.073 -13.089 -10.350 1.00 73.88 94 THR A C 1
ATOM 755 O O . THR A 1 94 ? 15.514 -12.478 -9.377 1.00 73.88 94 THR A O 1
ATOM 758 N N . ASP A 1 95 ? 15.724 -13.172 -11.511 1.00 80.44 95 ASP A N 1
ATOM 759 C CA . ASP A 1 95 ? 17.016 -12.552 -11.756 1.00 80.44 95 ASP A CA 1
ATOM 760 C C . ASP A 1 95 ? 16.825 -11.129 -12.280 1.00 80.44 95 ASP A C 1
ATOM 762 O O . ASP A 1 95 ? 16.270 -10.913 -13.360 1.00 80.44 95 ASP A O 1
ATOM 766 N N . CYS A 1 96 ? 17.306 -10.155 -11.507 1.00 85.62 96 CYS A N 1
ATOM 767 C CA . CYS A 1 96 ? 17.451 -8.789 -11.982 1.00 85.62 96 CYS A CA 1
ATOM 768 C C . CYS A 1 96 ? 18.717 -8.697 -12.847 1.00 85.62 96 CYS A C 1
ATOM 770 O O . CYS A 1 96 ? 19.796 -9.040 -12.349 1.00 85.62 96 CYS A O 1
ATOM 772 N N . PRO A 1 97 ? 18.637 -8.197 -14.093 1.00 86.31 97 PRO A N 1
ATOM 773 C CA . PRO A 1 97 ? 19.798 -7.934 -14.944 1.00 86.31 97 PRO A CA 1
ATOM 774 C C . PRO A 1 97 ? 20.549 -6.690 -14.447 1.00 86.31 97 PRO A C 1
ATOM 776 O O . PRO A 1 97 ? 20.570 -5.641 -15.088 1.00 86.31 97 PRO A O 1
ATOM 779 N N . ALA A 1 98 ? 21.112 -6.812 -13.249 1.00 84.19 98 ALA A N 1
ATOM 780 C CA . ALA A 1 98 ? 21.712 -5.753 -12.464 1.00 84.19 98 ALA A CA 1
ATOM 781 C C . ALA A 1 98 ? 22.794 -4.990 -13.233 1.00 84.19 98 ALA A C 1
ATOM 783 O O . ALA A 1 98 ? 23.697 -5.577 -13.831 1.00 84.19 98 ALA A O 1
ATOM 784 N N . ILE A 1 99 ? 22.748 -3.663 -13.142 1.00 81.56 99 ILE A N 1
ATOM 785 C CA . ILE A 1 99 ? 23.824 -2.811 -13.641 1.00 81.56 99 ILE A CA 1
ATOM 786 C C . ILE A 1 99 ? 24.938 -2.797 -12.590 1.00 81.56 99 ILE A C 1
ATOM 788 O O . ILE A 1 99 ? 24.782 -2.253 -11.494 1.00 81.56 99 ILE A O 1
ATOM 792 N N . PHE A 1 100 ? 26.068 -3.417 -12.922 1.00 68.81 100 PHE A N 1
ATOM 793 C CA . PHE A 1 100 ? 27.252 -3.447 -12.065 1.00 68.81 100 PHE A CA 1
ATOM 794 C C . PHE A 1 100 ? 28.047 -2.139 -12.198 1.00 68.81 100 PHE A C 1
ATOM 796 O O . PHE A 1 100 ? 28.214 -1.624 -13.299 1.00 68.81 100 PHE A O 1
ATOM 803 N N . GLY A 1 101 ? 28.544 -1.602 -11.076 1.00 63.28 101 GLY A N 1
ATOM 804 C CA . GLY A 1 101 ? 29.317 -0.347 -11.043 1.00 63.28 101 GLY A CA 1
ATOM 805 C C . GLY A 1 101 ? 28.843 0.686 -10.015 1.00 63.28 101 GLY A C 1
ATOM 806 O O . GLY A 1 101 ? 29.534 1.675 -9.787 1.00 63.28 101 GLY A O 1
ATOM 807 N N . TYR A 1 102 ? 27.709 0.439 -9.352 1.00 62.50 102 TYR A N 1
ATOM 808 C CA . TYR A 1 102 ? 27.153 1.294 -8.299 1.00 62.50 102 TYR A CA 1
ATOM 809 C C . TYR A 1 102 ? 26.932 0.493 -7.006 1.00 62.50 102 TYR A C 1
ATOM 811 O O . TYR A 1 102 ? 26.777 -0.727 -7.042 1.00 62.50 102 TYR A O 1
ATOM 819 N N . SER A 1 103 ? 26.929 1.173 -5.855 1.00 52.06 103 SER A N 1
ATOM 820 C CA . SER A 1 103 ? 27.076 0.599 -4.502 1.00 52.06 103 SER A CA 1
ATOM 821 C C . SER A 1 103 ? 26.004 -0.419 -4.079 1.00 52.06 103 SER A C 1
ATOM 823 O O . SER A 1 103 ? 26.174 -1.094 -3.071 1.00 52.06 103 SER A O 1
ATOM 825 N N . THR A 1 104 ? 24.922 -0.555 -4.846 1.00 55.12 104 THR A N 1
ATOM 826 C CA . THR A 1 104 ? 23.906 -1.612 -4.732 1.00 55.12 104 THR A CA 1
ATOM 827 C C . THR A 1 104 ? 23.207 -1.752 -6.089 1.00 55.12 104 THR A C 1
ATOM 829 O O . THR A 1 104 ? 22.863 -0.713 -6.663 1.00 55.12 104 THR A O 1
ATOM 832 N N . PRO A 1 105 ? 22.957 -2.971 -6.608 1.00 65.62 105 PRO A N 1
ATOM 833 C CA . PRO A 1 105 ? 22.258 -3.164 -7.875 1.00 65.62 105 PRO A CA 1
ATOM 834 C C . PRO A 1 105 ? 20.761 -2.917 -7.676 1.00 65.62 105 PRO A C 1
ATOM 836 O O . PRO A 1 105 ? 19.958 -3.829 -7.514 1.00 65.62 105 PRO A O 1
ATOM 839 N N . LEU A 1 106 ? 20.403 -1.644 -7.593 1.00 84.00 106 LEU A N 1
ATOM 840 C CA . LEU A 1 106 ? 19.028 -1.177 -7.451 1.00 84.00 106 LEU A CA 1
ATOM 841 C C . LEU A 1 106 ? 18.286 -1.217 -8.782 1.00 84.00 106 LEU A C 1
ATOM 843 O O . LEU A 1 106 ? 17.069 -1.370 -8.811 1.00 84.00 106 LEU A O 1
ATOM 847 N N . PHE A 1 107 ? 19.047 -1.108 -9.865 1.00 89.50 107 PHE A N 1
ATOM 848 C CA . PHE A 1 107 ? 18.566 -1.016 -11.225 1.00 89.50 107 PHE A CA 1
ATOM 849 C C . PHE A 1 107 ? 19.108 -2.162 -12.076 1.00 89.50 107 PHE A C 1
ATOM 851 O O . PHE A 1 107 ? 20.249 -2.601 -11.894 1.00 89.50 107 PHE A O 1
ATOM 858 N N . GLY A 1 108 ? 18.296 -2.598 -13.032 1.00 89.25 108 GLY A N 1
ATOM 859 C CA . GLY A 1 108 ? 18.667 -3.550 -14.067 1.00 89.25 108 GLY A CA 1
ATOM 860 C C . GLY A 1 108 ? 18.374 -3.017 -15.466 1.00 89.25 108 GLY A C 1
ATOM 861 O O . GLY A 1 108 ? 17.527 -2.138 -15.634 1.00 89.25 108 GLY A O 1
ATOM 862 N N . ASN A 1 109 ? 19.083 -3.553 -16.459 1.00 88.06 109 ASN A N 1
ATOM 863 C CA . ASN A 1 109 ? 18.849 -3.257 -17.871 1.00 88.06 109 ASN A CA 1
ATOM 864 C C . ASN A 1 109 ? 17.791 -4.205 -18.447 1.00 88.06 109 ASN A C 1
ATOM 866 O O . ASN A 1 109 ? 17.975 -5.422 -18.418 1.00 88.06 109 ASN A O 1
ATOM 870 N N . GLY A 1 110 ? 16.702 -3.674 -18.989 1.00 81.81 110 GLY A N 1
ATOM 871 C CA . GLY A 1 110 ? 15.620 -4.496 -19.508 1.00 81.81 110 GLY A CA 1
ATOM 872 C C . GLY A 1 110 ? 14.725 -3.758 -20.481 1.00 81.81 110 GLY A C 1
ATOM 873 O O . GLY A 1 110 ? 14.272 -2.659 -20.206 1.00 81.81 110 GLY A O 1
ATOM 874 N N . ASN A 1 111 ? 14.406 -4.416 -21.590 1.00 80.31 111 ASN A N 1
ATOM 875 C CA . ASN A 1 111 ? 13.361 -3.965 -22.502 1.00 80.31 111 ASN A CA 1
ATOM 876 C C . ASN A 1 111 ? 11.958 -4.241 -21.908 1.00 80.31 111 ASN A C 1
ATOM 878 O O . ASN A 1 111 ? 11.804 -5.067 -21.002 1.00 80.31 111 ASN A O 1
ATOM 882 N N . GLU A 1 112 ? 10.924 -3.619 -22.477 1.00 74.50 112 GLU A N 1
ATOM 883 C CA . GLU A 1 112 ? 9.502 -3.733 -22.127 1.00 74.50 112 GLU A CA 1
ATOM 884 C C . GLU A 1 112 ? 8.989 -5.185 -22.035 1.00 74.50 112 GLU A C 1
ATOM 886 O O . GLU A 1 112 ? 7.994 -5.449 -21.365 1.00 74.50 112 GLU A O 1
ATOM 891 N N . THR A 1 113 ? 9.672 -6.155 -22.654 1.00 81.06 113 THR A N 1
ATOM 892 C CA . THR A 1 113 ? 9.310 -7.583 -22.611 1.00 81.06 113 THR A CA 1
ATOM 893 C C . THR A 1 113 ? 9.656 -8.287 -21.294 1.00 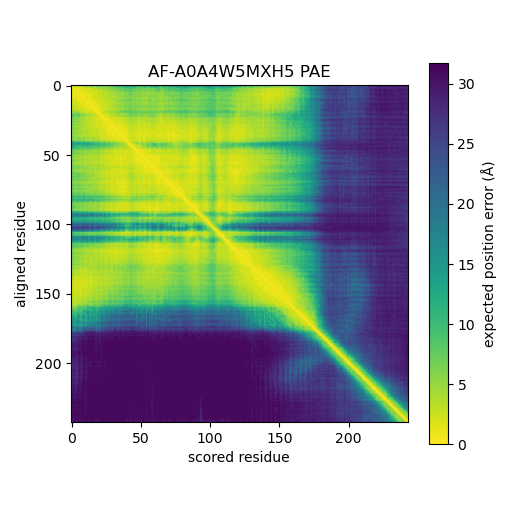81.06 113 THR A C 1
ATOM 895 O O . THR A 1 113 ? 9.082 -9.334 -20.995 1.00 81.06 113 THR A O 1
ATOM 898 N N . HIS A 1 114 ? 10.608 -7.760 -20.519 1.00 86.19 114 HIS A N 1
ATOM 899 C CA . HIS A 1 114 ? 11.121 -8.395 -19.292 1.00 86.19 114 HIS A CA 1
ATOM 900 C C . HIS A 1 114 ? 10.646 -7.708 -18.005 1.00 86.19 114 HIS A C 1
ATOM 902 O O . HIS A 1 114 ? 10.987 -8.134 -16.901 1.00 86.19 114 HIS A O 1
ATOM 908 N N . ILE A 1 115 ? 9.850 -6.651 -18.137 1.00 92.81 115 ILE A N 1
ATOM 909 C CA . ILE A 1 115 ? 9.289 -5.900 -17.017 1.00 92.81 115 ILE A CA 1
ATOM 910 C C . ILE A 1 115 ? 7.782 -6.122 -16.936 1.00 92.81 115 ILE A C 1
ATOM 912 O O . ILE A 1 115 ? 7.142 -6.513 -17.910 1.00 92.81 115 ILE A O 1
ATOM 916 N N . HIS A 1 116 ? 7.203 -5.874 -15.769 1.00 92.62 116 HIS A N 1
ATOM 917 C CA . HIS A 1 116 ? 5.760 -5.900 -15.584 1.00 92.62 116 HIS A CA 1
ATOM 918 C C . HIS A 1 116 ? 5.091 -4.756 -16.372 1.00 92.62 116 HIS A C 1
ATOM 920 O O . HIS A 1 116 ? 5.303 -3.593 -16.025 1.00 92.62 116 HIS A O 1
ATOM 926 N N . PRO A 1 117 ? 4.267 -5.034 -17.405 1.00 90.88 117 PRO A N 1
ATOM 927 C CA . PRO A 1 117 ? 3.575 -3.981 -18.157 1.00 90.88 117 PRO A CA 1
ATOM 928 C C . PRO A 1 117 ? 2.410 -3.350 -17.379 1.00 90.88 117 PRO A C 1
ATOM 930 O O . PRO A 1 117 ? 1.874 -2.317 -17.784 1.00 90.88 117 PRO A O 1
ATOM 933 N N . GLN A 1 118 ? 1.968 -3.985 -16.291 1.00 94.50 118 GLN A N 1
ATOM 934 C CA . GLN A 1 118 ? 0.824 -3.552 -15.502 1.00 94.50 118 GLN A CA 1
ATOM 935 C C . GLN A 1 118 ? 1.137 -2.274 -14.725 1.00 94.50 118 GLN A C 1
ATOM 937 O O . GLN A 1 118 ? 2.214 -2.108 -14.149 1.00 94.50 118 GLN A O 1
ATOM 942 N N . ARG A 1 119 ? 0.141 -1.392 -14.645 1.00 95.06 119 ARG A N 1
ATOM 943 C CA . ARG A 1 119 ? 0.206 -0.151 -13.870 1.00 95.06 119 ARG A CA 1
ATOM 944 C C . ARG A 1 119 ? -0.066 -0.455 -12.407 1.00 95.06 119 ARG A C 1
ATOM 946 O O . ARG A 1 119 ? -1.073 -1.096 -12.103 1.00 95.06 119 ARG A O 1
ATOM 953 N N . CYS A 1 120 ? 0.761 0.038 -11.488 1.00 96.06 120 CYS A N 1
ATOM 954 C CA . CYS A 1 120 ? 0.487 -0.186 -10.069 1.00 96.06 120 CYS A CA 1
ATOM 955 C C . CYS A 1 120 ? -0.800 0.504 -9.605 1.00 96.06 120 CYS A C 1
ATOM 957 O O . CYS A 1 120 ? -1.474 -0.015 -8.720 1.00 96.06 120 CYS A O 1
ATOM 959 N N . GLU A 1 121 ? -1.200 1.616 -10.227 1.00 94.69 121 GLU A N 1
ATOM 960 C CA . GLU A 1 121 ? -2.507 2.229 -9.975 1.00 94.69 121 GLU A CA 1
ATOM 961 C C . GLU A 1 121 ? -3.668 1.255 -10.230 1.00 94.69 121 GLU A C 1
ATOM 963 O O . GLU A 1 121 ? -4.559 1.126 -9.388 1.00 94.69 121 GLU A O 1
ATOM 968 N N . ASP A 1 122 ? -3.651 0.544 -11.358 1.00 94.44 122 ASP A N 1
ATOM 969 C CA . ASP A 1 122 ? -4.723 -0.387 -11.720 1.00 94.44 122 ASP A CA 1
ATOM 970 C C . ASP A 1 122 ? -4.749 -1.573 -10.754 1.00 94.44 122 ASP A C 1
ATOM 972 O O . ASP A 1 122 ? -5.813 -1.958 -10.277 1.00 94.44 122 ASP A O 1
ATOM 976 N N . ILE A 1 123 ? -3.580 -2.109 -10.393 1.00 94.44 123 ILE A N 1
ATOM 977 C CA . ILE A 1 123 ? -3.481 -3.205 -9.422 1.00 94.44 123 ILE A CA 1
ATOM 978 C C . ILE A 1 123 ? -4.035 -2.789 -8.058 1.00 94.44 123 ILE A C 1
ATOM 980 O O . ILE A 1 123 ? -4.857 -3.502 -7.487 1.00 94.44 123 ILE A O 1
ATOM 984 N N . ILE A 1 124 ? -3.639 -1.622 -7.547 1.00 91.94 124 ILE A N 1
ATOM 985 C CA . ILE A 1 124 ? -4.082 -1.132 -6.235 1.00 91.94 124 ILE A CA 1
ATOM 986 C C . ILE A 1 124 ? -5.587 -0.850 -6.242 1.00 91.94 124 ILE A C 1
ATOM 988 O O . ILE A 1 124 ? -6.301 -1.242 -5.317 1.00 91.94 124 ILE A O 1
ATOM 992 N N . THR A 1 125 ? -6.089 -0.184 -7.284 1.00 90.69 125 THR A N 1
ATOM 993 C CA . THR A 1 125 ? -7.511 0.170 -7.373 1.00 90.69 125 THR A CA 1
ATOM 994 C C . THR A 1 125 ? -8.400 -1.048 -7.600 1.00 90.69 125 THR A C 1
ATOM 996 O O . THR A 1 125 ? -9.482 -1.119 -7.016 1.00 90.69 125 THR A O 1
ATOM 999 N N . ASN A 1 126 ? -7.960 -2.026 -8.392 1.00 93.00 126 ASN A N 1
ATOM 1000 C CA . ASN A 1 126 ? -8.699 -3.268 -8.601 1.00 93.00 126 ASN A CA 1
ATOM 1001 C C . ASN A 1 126 ? -8.678 -4.143 -7.350 1.00 93.00 126 ASN A C 1
ATOM 1003 O O . ASN A 1 126 ? -9.741 -4.586 -6.923 1.00 93.00 126 ASN A O 1
ATOM 1007 N N . TRP A 1 127 ? -7.522 -4.292 -6.692 1.00 92.00 127 TRP A N 1
ATOM 1008 C CA . TRP A 1 127 ? -7.431 -5.012 -5.421 1.00 92.00 127 TRP A CA 1
ATOM 1009 C C . TRP A 1 127 ? -8.385 -4.427 -4.377 1.00 92.00 127 TRP A C 1
ATOM 1011 O O . TRP A 1 127 ? -9.099 -5.171 -3.702 1.00 92.00 127 TRP A O 1
ATOM 1021 N N . LEU A 1 128 ? -8.453 -3.095 -4.279 1.00 89.69 128 LEU A N 1
ATOM 1022 C CA . LEU A 1 128 ? -9.362 -2.424 -3.356 1.00 89.69 128 LEU A CA 1
ATOM 1023 C C . LEU A 1 128 ? -10.829 -2.720 -3.691 1.00 89.69 128 LEU A C 1
ATOM 1025 O O . LEU A 1 128 ? -11.604 -3.021 -2.786 1.00 89.69 128 LEU A O 1
ATOM 1029 N N . LYS A 1 129 ? -11.215 -2.674 -4.972 1.00 90.19 129 LYS A N 1
ATOM 1030 C CA . LYS A 1 129 ? -12.584 -2.985 -5.424 1.00 90.19 129 LYS A CA 1
ATOM 1031 C C . LYS A 1 129 ? -12.971 -4.433 -5.131 1.00 90.19 129 LYS A C 1
ATOM 1033 O O . LYS A 1 129 ? -14.043 -4.677 -4.586 1.00 90.19 129 LYS A O 1
ATOM 1038 N N . GLU A 1 130 ? -12.093 -5.379 -5.442 1.00 93.88 130 GLU A N 1
ATOM 1039 C CA . GLU A 1 130 ? -12.327 -6.810 -5.219 1.00 93.88 130 GLU A CA 1
ATOM 1040 C C . GLU A 1 130 ? -12.438 -7.151 -3.729 1.00 93.88 130 GLU A C 1
ATOM 1042 O O . GLU A 1 130 ? -13.253 -7.983 -3.337 1.00 93.88 130 GLU A O 1
ATOM 1047 N N . ASN A 1 131 ? -11.681 -6.453 -2.880 1.00 93.50 131 ASN A N 1
ATOM 1048 C CA . ASN A 1 131 ? -11.679 -6.661 -1.432 1.00 93.50 131 ASN A CA 1
ATOM 1049 C C . ASN A 1 131 ? -12.567 -5.667 -0.667 1.00 93.50 131 ASN A C 1
ATOM 1051 O O . ASN A 1 131 ? -12.564 -5.664 0.566 1.00 93.50 131 ASN A O 1
ATOM 1055 N N . THR A 1 132 ? -13.365 -4.848 -1.363 1.00 89.75 132 THR A N 1
ATOM 1056 C CA . THR A 1 132 ? -14.209 -3.817 -0.731 1.00 89.75 132 THR A CA 1
ATOM 1057 C C . THR A 1 132 ? -15.177 -4.433 0.275 1.00 89.75 132 THR A C 1
ATOM 1059 O O . THR A 1 132 ? -15.329 -3.907 1.375 1.00 89.75 132 THR A O 1
ATOM 1062 N N . LEU A 1 133 ? -15.786 -5.579 -0.054 1.00 93.44 133 LEU A N 1
ATOM 1063 C CA . LEU A 1 133 ? -16.715 -6.263 0.849 1.00 93.44 133 LEU A CA 1
ATOM 1064 C C . LEU A 1 133 ? -16.036 -6.676 2.161 1.00 93.44 133 LEU A C 1
ATOM 1066 O O . LEU A 1 133 ? -16.599 -6.477 3.235 1.00 93.44 133 LEU A O 1
ATOM 1070 N N . THR A 1 134 ? -14.817 -7.211 2.079 1.00 95.25 134 THR A N 1
ATOM 1071 C CA . THR A 1 134 ? -14.028 -7.613 3.249 1.00 95.25 134 THR A CA 1
ATOM 1072 C C . THR A 1 134 ? -13.700 -6.412 4.132 1.00 95.25 134 THR A C 1
ATOM 1074 O O . THR A 1 134 ? -13.877 -6.479 5.346 1.00 95.25 134 THR A O 1
ATOM 1077 N N . ILE A 1 135 ? -13.273 -5.298 3.533 1.00 91.81 135 ILE A N 1
ATOM 1078 C CA . ILE A 1 135 ? -12.913 -4.070 4.259 1.00 91.81 135 ILE A CA 1
ATOM 1079 C C . ILE A 1 135 ? -14.135 -3.483 4.972 1.00 91.81 135 ILE A C 1
ATOM 1081 O O . ILE A 1 135 ? -14.082 -3.234 6.176 1.00 91.81 135 ILE A O 1
ATOM 1085 N N . VAL A 1 136 ? -15.258 -3.337 4.263 1.00 92.06 136 VAL A N 1
ATOM 1086 C CA . VAL A 1 136 ? -16.518 -2.856 4.853 1.00 92.06 136 VAL A CA 1
ATOM 1087 C C . VAL A 1 136 ? -16.998 -3.807 5.953 1.00 92.06 136 VAL A C 1
ATOM 1089 O O . VAL A 1 136 ? -17.444 -3.364 7.009 1.00 92.06 136 VAL A O 1
ATOM 1092 N N . GLY A 1 137 ? -16.854 -5.119 5.753 1.00 95.44 137 GLY A N 1
ATOM 1093 C CA . GLY A 1 137 ? -17.161 -6.121 6.772 1.00 95.44 137 GLY A CA 1
ATOM 1094 C C . GLY A 1 137 ? -16.334 -5.946 8.049 1.00 95.44 137 GLY A C 1
ATOM 1095 O O . GLY A 1 137 ? -16.884 -6.030 9.147 1.00 95.44 137 GLY A O 1
ATOM 1096 N N . MET A 1 138 ? -15.037 -5.643 7.927 1.00 95.38 138 MET A N 1
ATOM 1097 C CA . MET A 1 138 ? -14.176 -5.340 9.076 1.00 95.38 138 MET A CA 1
ATOM 1098 C C . MET A 1 138 ? -14.617 -4.062 9.798 1.00 95.38 138 MET A C 1
ATOM 1100 O O . MET A 1 138 ? -14.689 -4.066 11.026 1.00 95.38 138 MET A O 1
ATOM 1104 N N . GLU A 1 139 ? -14.959 -2.992 9.074 1.00 93.38 139 GLU A N 1
ATOM 1105 C CA . GLU A 1 139 ? -15.472 -1.753 9.681 1.00 93.38 139 GLU A CA 1
ATOM 1106 C C . GLU A 1 139 ? -16.766 -2.002 10.472 1.00 93.38 139 GLU A C 1
ATOM 1108 O O . GLU A 1 139 ? -16.866 -1.613 11.638 1.00 93.38 139 GLU A O 1
ATOM 1113 N N . VAL A 1 140 ? -17.730 -2.720 9.885 1.00 95.25 140 VAL A N 1
ATOM 1114 C CA . VAL A 1 140 ? -18.986 -3.085 10.561 1.00 95.25 140 VAL A CA 1
ATOM 1115 C C . VAL A 1 140 ? -18.722 -3.979 11.775 1.00 95.25 140 VAL A C 1
ATOM 1117 O O . VAL A 1 140 ? -19.297 -3.759 12.842 1.00 95.25 140 VAL A O 1
ATOM 1120 N N . GLY A 1 141 ? -17.820 -4.956 11.654 1.00 96.50 141 GLY A N 1
ATOM 1121 C CA . GLY A 1 141 ? -17.420 -5.821 12.763 1.00 96.50 141 GLY A CA 1
ATOM 1122 C C . GLY A 1 141 ? -16.826 -5.034 13.934 1.00 96.50 141 GLY A C 1
ATOM 1123 O O . GLY A 1 141 ? -17.199 -5.263 15.087 1.00 96.50 141 GLY A O 1
ATOM 1124 N N . LEU A 1 142 ? -15.961 -4.056 13.652 1.00 95.25 142 LEU A N 1
ATOM 1125 C CA . LEU A 1 142 ? -15.394 -3.174 14.674 1.00 95.25 142 LEU A CA 1
ATOM 1126 C C . LEU A 1 142 ? -16.474 -2.342 15.375 1.00 95.25 142 LEU A C 1
ATOM 1128 O O . LEU A 1 142 ? -16.435 -2.228 16.601 1.00 95.25 142 LEU A O 1
ATOM 1132 N N . LEU A 1 143 ? -17.456 -1.818 14.636 1.00 94.94 143 LEU A N 1
ATOM 1133 C CA . LEU A 1 143 ? -18.580 -1.083 15.224 1.00 94.94 143 LEU A CA 1
ATOM 1134 C C . LEU A 1 143 ? -19.408 -1.967 16.170 1.00 94.94 143 LEU A C 1
ATOM 1136 O O . LEU A 1 143 ? -19.731 -1.541 17.279 1.00 94.94 143 LEU A O 1
ATOM 1140 N N . ILE A 1 144 ? -19.700 -3.215 15.789 1.00 96.19 144 ILE A N 1
ATOM 1141 C CA . ILE A 1 144 ? -20.432 -4.163 16.649 1.00 96.19 144 ILE A CA 1
ATOM 1142 C C . ILE A 1 144 ? -19.657 -4.421 17.947 1.00 96.19 144 ILE A C 1
ATOM 1144 O O . ILE A 1 144 ? -20.227 -4.342 19.038 1.00 96.19 144 ILE A O 1
ATOM 1148 N N . ILE A 1 145 ? -18.351 -4.684 17.848 1.00 96.75 145 ILE A N 1
ATOM 1149 C CA . ILE A 1 145 ? -17.494 -4.931 19.016 1.00 96.75 145 ILE A CA 1
ATOM 1150 C C . ILE A 1 145 ? -17.495 -3.719 19.956 1.00 96.75 145 ILE A C 1
ATOM 1152 O O . ILE A 1 145 ? -17.628 -3.884 21.168 1.00 96.75 145 ILE A O 1
ATOM 1156 N N . GLN A 1 146 ? -17.397 -2.503 19.421 1.00 95.00 146 GLN A N 1
ATOM 1157 C CA . GLN A 1 146 ? -17.412 -1.277 20.224 1.00 95.00 146 GLN A CA 1
ATOM 1158 C C . GLN A 1 146 ? -18.749 -1.064 20.941 1.00 95.00 146 GLN A C 1
ATOM 1160 O O . GLN A 1 146 ? -18.760 -0.653 22.103 1.00 95.00 146 GLN A O 1
ATOM 1165 N N . VAL A 1 147 ? -19.875 -1.384 20.295 1.00 94.12 147 VAL A N 1
ATOM 1166 C CA . VAL A 1 147 ? -21.202 -1.326 20.928 1.00 94.12 147 VAL A CA 1
ATOM 1167 C C . VAL A 1 147 ? -21.294 -2.326 22.079 1.00 94.12 147 VAL A C 1
ATOM 1169 O O . VAL A 1 147 ? -21.726 -1.960 23.172 1.00 94.12 147 VAL A O 1
ATOM 1172 N N . LEU A 1 148 ? -20.826 -3.562 21.889 1.00 96.00 148 LEU A N 1
ATOM 1173 C CA . LEU A 1 148 ? -20.791 -4.565 22.958 1.00 96.00 148 LEU A CA 1
ATOM 1174 C C . LEU A 1 148 ? -19.901 -4.121 24.127 1.00 96.00 148 LEU A C 1
ATOM 1176 O O . LEU A 1 148 ? -20.307 -4.221 25.285 1.00 96.00 148 LEU A O 1
ATOM 1180 N N . GLN A 1 149 ? -18.719 -3.567 23.839 1.00 95.62 149 GLN A N 1
ATOM 1181 C CA . GLN A 1 149 ? -17.827 -3.002 24.855 1.00 95.62 149 GLN A CA 1
ATOM 1182 C C . GLN A 1 149 ? -18.494 -1.864 25.625 1.00 95.62 149 GLN A C 1
ATOM 1184 O O . GLN A 1 149 ? -18.367 -1.793 26.848 1.00 95.62 149 GLN A O 1
ATOM 1189 N N . PHE A 1 150 ? -19.225 -0.990 24.932 1.00 95.00 150 PHE A N 1
ATOM 1190 C CA . PHE A 1 150 ? -19.970 0.089 25.565 1.00 95.00 150 PHE A CA 1
ATOM 1191 C C . PHE A 1 150 ? -21.045 -0.462 26.506 1.00 95.00 150 PHE A C 1
ATOM 1193 O O . PHE A 1 150 ? -21.106 -0.052 27.661 1.00 95.00 150 PHE A O 1
ATOM 1200 N N . ILE A 1 151 ? -21.835 -1.441 26.061 1.00 94.44 151 ILE A N 1
ATOM 1201 C CA . ILE A 1 151 ? -22.870 -2.082 26.883 1.00 94.44 151 ILE A CA 1
ATOM 1202 C C . ILE A 1 151 ? -22.255 -2.693 28.148 1.00 94.44 151 ILE A C 1
ATOM 1204 O O . ILE A 1 151 ? -22.671 -2.361 29.260 1.00 94.44 151 ILE A O 1
ATOM 1208 N N . VAL A 1 152 ? -21.222 -3.529 28.002 1.00 95.50 152 VAL A N 1
ATOM 1209 C CA . VAL A 1 152 ? -20.539 -4.173 29.136 1.00 95.50 152 VAL A CA 1
ATOM 1210 C C . VAL A 1 152 ? -19.967 -3.131 30.094 1.00 95.50 152 VAL A C 1
ATOM 1212 O O . VAL A 1 152 ? -20.144 -3.239 31.306 1.00 95.50 152 VAL A O 1
ATOM 1215 N N . ALA A 1 153 ? -19.328 -2.084 29.574 1.00 93.88 153 ALA A N 1
ATOM 1216 C CA . ALA A 1 153 ? -18.772 -1.034 30.412 1.00 93.88 153 ALA A CA 1
ATOM 1217 C C . ALA A 1 153 ? -19.861 -0.249 31.172 1.00 93.88 153 ALA A C 1
ATOM 1219 O O . ALA A 1 153 ? -19.614 0.155 32.309 1.00 93.88 153 ALA A O 1
ATOM 1220 N N . VAL A 1 154 ? -21.067 -0.068 30.610 1.00 93.44 154 VAL A N 1
ATOM 1221 C CA . VAL A 1 154 ? -22.198 0.555 31.324 1.00 93.44 154 VAL A CA 1
ATOM 1222 C C . VAL A 1 154 ? -22.660 -0.360 32.454 1.00 93.44 154 VAL A C 1
ATOM 1224 O O . VAL A 1 154 ? -22.779 0.100 33.589 1.00 93.44 154 VAL A O 1
ATOM 1227 N N . TYR A 1 155 ? -22.867 -1.650 32.176 1.00 93.94 155 TYR A N 1
ATOM 1228 C CA . TYR A 1 155 ? -23.287 -2.623 33.189 1.00 93.94 155 TYR A CA 1
ATOM 1229 C C . TYR A 1 155 ? -22.290 -2.719 34.348 1.00 93.94 155 TYR A C 1
ATOM 1231 O O . TYR A 1 155 ? -22.687 -2.707 35.517 1.00 93.94 155 TYR A O 1
ATOM 1239 N N . LEU A 1 156 ? -20.989 -2.756 34.050 1.00 92.12 156 LEU A N 1
ATOM 1240 C CA . LEU A 1 156 ? -19.943 -2.769 35.073 1.00 92.12 156 LEU A CA 1
ATOM 1241 C C . LEU A 1 156 ? -19.931 -1.471 35.886 1.00 92.12 156 LEU A C 1
ATOM 1243 O O . LEU A 1 156 ? -19.867 -1.525 37.115 1.00 92.12 156 LEU A O 1
ATOM 1247 N N . TYR A 1 157 ? -20.046 -0.314 35.227 1.00 92.38 157 TYR A N 1
ATOM 1248 C CA . TYR A 1 157 ? -20.095 0.979 35.909 1.00 92.38 157 TYR A CA 1
ATOM 1249 C C . TYR A 1 157 ? -21.297 1.078 36.854 1.00 92.38 157 TYR A C 1
ATOM 1251 O O . TYR A 1 157 ? -21.144 1.490 38.003 1.00 92.38 157 TYR A O 1
ATOM 1259 N N . GLN A 1 158 ? -22.477 0.641 36.409 1.00 91.50 158 GLN A N 1
ATOM 1260 C CA . GLN A 1 158 ? -23.680 0.608 37.240 1.00 91.50 158 GLN A CA 1
ATOM 1261 C C . GLN A 1 158 ? -23.513 -0.335 38.431 1.00 91.50 158 GLN A C 1
ATOM 1263 O O . GLN A 1 158 ? -23.795 0.057 39.560 1.00 91.50 158 GLN A O 1
ATOM 1268 N N . THR A 1 159 ? -22.993 -1.542 38.205 1.00 92.56 159 THR A N 1
ATOM 1269 C CA . THR A 1 159 ? -22.817 -2.544 39.266 1.00 92.56 159 THR A CA 1
ATOM 1270 C C . THR A 1 159 ? -21.847 -2.056 40.344 1.00 92.56 159 THR A C 1
ATOM 1272 O O . THR A 1 159 ? -22.123 -2.173 41.537 1.00 92.56 159 THR A O 1
ATOM 1275 N N . ILE A 1 160 ? -20.710 -1.478 39.948 1.00 92.12 160 ILE A N 1
ATOM 1276 C CA . ILE A 1 160 ? -19.717 -0.945 40.891 1.00 92.12 160 ILE A CA 1
ATOM 1277 C C . ILE A 1 160 ? -20.256 0.310 41.585 1.00 92.12 160 ILE A C 1
ATOM 1279 O O . ILE A 1 160 ? -20.132 0.432 42.804 1.00 92.12 160 ILE A O 1
ATOM 1283 N N . GLY A 1 161 ? -20.892 1.217 40.841 1.00 88.06 161 GLY A N 1
ATOM 1284 C CA . GLY A 1 161 ? -21.480 2.438 41.389 1.00 88.06 161 GLY A CA 1
ATOM 1285 C C . GLY A 1 161 ? -22.570 2.153 42.424 1.00 88.06 161 GLY A C 1
ATOM 1286 O O . GLY A 1 161 ? -22.579 2.759 43.494 1.00 88.06 161 GLY A O 1
ATOM 1287 N N . GLN A 1 162 ? -23.442 1.177 42.161 1.00 88.25 162 GLN A N 1
ATOM 1288 C CA . GLN A 1 162 ? -24.460 0.727 43.113 1.00 88.25 162 GLN A CA 1
ATOM 1289 C C . GLN A 1 162 ? -23.832 0.120 44.372 1.00 88.25 162 GLN A C 1
ATOM 1291 O O . GLN A 1 162 ? -24.226 0.480 45.481 1.00 88.25 162 GLN A O 1
ATOM 1296 N N . LYS A 1 163 ? -22.808 -0.733 44.223 1.00 84.75 163 LYS A N 1
ATOM 1297 C CA . LYS A 1 163 ? -22.074 -1.309 45.363 1.00 84.75 163 LYS A CA 1
ATOM 1298 C C . LYS A 1 163 ? -21.381 -0.237 46.213 1.00 84.75 163 LYS A C 1
ATOM 1300 O O . LYS A 1 163 ? -21.423 -0.313 47.438 1.00 84.75 163 LYS A O 1
ATOM 1305 N N . ALA A 1 164 ? -20.787 0.781 45.589 1.00 84.56 164 ALA A N 1
ATOM 1306 C CA . ALA A 1 164 ? -20.164 1.901 46.296 1.00 84.56 164 ALA A CA 1
ATOM 1307 C C . ALA A 1 164 ? -21.196 2.767 47.037 1.00 84.56 164 ALA A C 1
ATOM 1309 O O . ALA A 1 164 ? -20.961 3.151 48.183 1.00 84.56 164 ALA A O 1
ATOM 1310 N N . LYS A 1 165 ? -22.357 3.024 46.418 1.00 83.50 165 LYS A N 1
ATOM 1311 C CA . LYS A 1 165 ? -23.458 3.763 47.047 1.00 83.50 165 LYS A CA 1
ATOM 1312 C C . LYS A 1 165 ? -23.989 3.028 48.278 1.00 83.50 165 LYS A C 1
ATOM 1314 O O . LYS A 1 165 ? -24.082 3.638 49.336 1.00 83.50 165 LYS A O 1
ATOM 1319 N N . LEU A 1 166 ? -24.258 1.724 48.158 1.00 83.62 166 LEU A N 1
ATOM 1320 C CA . LEU A 1 166 ? -24.709 0.891 49.278 1.00 83.62 166 LEU A CA 1
ATOM 1321 C C . LEU A 1 166 ? -23.688 0.883 50.422 1.00 83.62 166 LEU A C 1
ATOM 1323 O O . LEU A 1 166 ? -24.066 1.124 51.562 1.00 83.62 166 LEU A O 1
ATOM 1327 N N . ARG A 1 167 ? -22.391 0.705 50.128 1.00 83.19 167 ARG A N 1
ATOM 1328 C CA . ARG A 1 167 ? -21.332 0.738 51.152 1.00 83.19 167 ARG A CA 1
ATOM 1329 C C . ARG A 1 167 ? -21.279 2.072 51.899 1.00 83.19 167 ARG A C 1
ATOM 1331 O O . ARG A 1 167 ? -21.146 2.068 53.119 1.00 83.19 167 ARG A O 1
ATOM 1338 N N . ASN A 1 168 ? -21.377 3.195 51.188 1.00 84.75 168 ASN A N 1
ATOM 1339 C CA . ASN A 1 168 ? -21.367 4.515 51.820 1.00 84.75 168 ASN A CA 1
ATOM 1340 C C . ASN A 1 168 ? -22.611 4.734 52.691 1.00 84.75 168 ASN A C 1
ATOM 1342 O O . ASN A 1 168 ? -22.474 5.211 53.811 1.00 84.75 168 ASN A O 1
ATOM 1346 N N . THR A 1 169 ? -23.802 4.342 52.230 1.00 86.12 169 THR A N 1
ATOM 1347 C CA . THR A 1 169 ? -25.029 4.432 53.038 1.00 86.12 169 THR A CA 1
ATOM 1348 C C . THR A 1 169 ? -24.948 3.560 54.294 1.00 86.12 169 THR A C 1
ATOM 1350 O O . THR A 1 169 ? -25.280 4.035 55.373 1.00 86.12 169 THR A O 1
ATOM 1353 N N . SER A 1 170 ? -24.435 2.328 54.203 1.00 80.00 170 SER A N 1
ATOM 1354 C CA . SER A 1 170 ? -24.232 1.469 55.381 1.00 80.00 170 SER A CA 1
ATOM 1355 C C . SER A 1 170 ? -23.217 2.038 56.378 1.00 80.00 170 SER A C 1
ATOM 1357 O O . SER A 1 170 ? -23.365 1.824 57.578 1.00 80.00 170 SER A O 1
ATOM 1359 N N . GLN A 1 171 ? -22.184 2.750 55.911 1.00 80.06 171 GLN A N 1
ATOM 1360 C CA . GLN A 1 171 ? -21.239 3.420 56.808 1.00 80.06 171 GLN A CA 1
ATOM 1361 C C . GLN A 1 171 ? -21.851 4.638 57.501 1.00 80.06 171 GLN A C 1
ATOM 1363 O O . GLN A 1 171 ? -21.596 4.815 58.684 1.00 80.06 171 GLN A O 1
ATOM 1368 N N . LEU A 1 172 ? -22.679 5.425 56.807 1.00 77.75 172 LEU A N 1
ATOM 1369 C CA . LEU A 1 172 ? -23.383 6.559 57.417 1.00 77.75 172 LEU A CA 1
ATOM 1370 C C . LEU A 1 172 ? -24.335 6.098 58.525 1.00 77.75 172 LEU A C 1
ATOM 1372 O O . LEU A 1 172 ? -24.244 6.607 59.634 1.00 77.75 172 LEU A O 1
ATOM 1376 N N . ILE A 1 173 ? -25.142 5.061 58.269 1.00 76.38 173 ILE A N 1
ATOM 1377 C CA . ILE A 1 173 ? -26.041 4.481 59.284 1.00 76.38 173 ILE A CA 1
ATOM 1378 C C . ILE A 1 173 ? -25.242 4.010 60.513 1.00 76.38 173 ILE A C 1
ATOM 1380 O O . ILE A 1 173 ? -25.600 4.322 61.641 1.00 76.38 173 ILE A O 1
ATOM 1384 N N . ARG A 1 174 ? -24.096 3.342 60.308 1.00 67.81 174 ARG A N 1
ATOM 1385 C CA . ARG A 1 174 ? -23.219 2.909 61.411 1.00 67.81 174 ARG A CA 1
ATOM 1386 C C . ARG A 1 174 ? -22.592 4.073 62.194 1.00 67.81 174 ARG A C 1
ATOM 1388 O O . ARG A 1 174 ? -22.243 3.888 63.355 1.00 67.81 174 ARG A O 1
ATOM 1395 N N . SER A 1 175 ? -22.381 5.229 61.567 1.00 62.59 175 SER A N 1
ATOM 1396 C CA . SER A 1 175 ? -21.847 6.421 62.236 1.00 62.59 175 SER A CA 1
ATOM 1397 C C . SER A 1 175 ? -22.918 7.194 63.007 1.00 62.59 175 SER A C 1
ATOM 1399 O O . SER A 1 175 ? -22.598 7.762 64.047 1.00 62.59 175 SER A O 1
ATOM 1401 N N . GLU A 1 176 ? -24.166 7.198 62.534 1.00 57.53 176 GLU A N 1
ATOM 1402 C CA . GLU A 1 176 ? -25.302 7.839 63.213 1.00 57.53 176 GLU A CA 1
ATOM 1403 C C . GLU A 1 176 ? -25.742 7.077 64.473 1.00 57.53 176 GLU A C 1
ATOM 1405 O O . GLU A 1 176 ? -26.013 7.710 65.489 1.00 57.53 176 GLU A O 1
ATOM 1410 N N . ASP A 1 177 ? -25.663 5.741 64.474 1.00 55.91 177 ASP A N 1
ATOM 1411 C CA . ASP A 1 177 ? -25.919 4.911 65.668 1.00 55.91 177 ASP A CA 1
ATOM 1412 C C . ASP A 1 177 ? -24.865 5.086 66.789 1.00 55.91 177 ASP A C 1
ATOM 1414 O O . ASP A 1 177 ? -24.976 4.478 67.853 1.00 55.91 177 ASP A O 1
ATOM 1418 N N . HIS A 1 178 ? -23.815 5.893 66.581 1.00 54.81 178 HIS A N 1
ATOM 1419 C CA . HIS A 1 178 ? -22.773 6.157 67.584 1.00 54.81 178 HIS A CA 1
ATOM 1420 C C . HIS A 1 178 ? -22.896 7.515 68.292 1.00 54.81 178 HIS A C 1
ATOM 1422 O O . HIS A 1 178 ? -21.972 7.930 68.992 1.00 54.81 178 HIS A O 1
ATOM 1428 N N . CYS A 1 179 ? -24.023 8.213 68.147 1.00 54.44 179 CYS A N 1
ATOM 1429 C CA . CYS A 1 179 ? -24.337 9.402 68.937 1.00 54.44 179 CYS A CA 1
ATOM 1430 C C . CYS A 1 179 ? -25.650 9.205 69.708 1.00 54.44 179 CYS A C 1
ATOM 1432 O O . CYS A 1 179 ? -26.715 9.593 69.242 1.00 54.44 179 CYS A O 1
ATOM 1434 N N . GLU A 1 180 ? -25.550 8.656 70.919 1.00 48.56 180 GLU A N 1
ATOM 1435 C CA . GLU A 1 180 ? -26.579 8.761 71.963 1.00 48.56 180 GLU A CA 1
ATOM 1436 C C . GLU A 1 180 ? -25.962 9.355 73.255 1.00 48.56 180 GLU A C 1
ATOM 1438 O O . GLU A 1 180 ? -24.735 9.479 73.334 1.00 48.56 180 GLU A O 1
ATOM 1443 N N . PRO A 1 181 ? -26.770 9.881 74.199 1.00 49.31 181 PRO A N 1
ATOM 1444 C CA . PRO A 1 181 ? -26.626 11.245 74.707 1.00 49.31 181 PRO A CA 1
ATOM 1445 C C . PRO A 1 181 ? -25.763 11.370 75.971 1.00 49.31 181 PRO A C 1
ATOM 1447 O O . PRO A 1 181 ? -25.471 10.404 76.668 1.00 49.31 181 PRO A O 1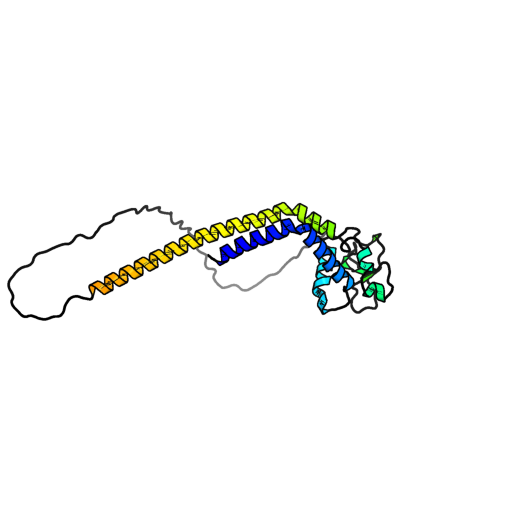
ATOM 1450 N N . ASN A 1 182 ? -25.393 12.621 76.260 1.00 44.69 182 ASN A N 1
ATOM 1451 C CA . ASN A 1 182 ? -24.660 13.093 77.438 1.00 44.69 182 ASN A CA 1
ATOM 1452 C C . ASN A 1 182 ? -25.146 12.447 78.762 1.00 44.69 182 ASN A C 1
ATOM 1454 O O . ASN A 1 182 ? -26.350 12.498 79.029 1.00 44.69 182 ASN A O 1
ATOM 1458 N N . PRO A 1 183 ? -24.256 11.895 79.612 1.00 46.28 183 PRO A N 1
ATOM 1459 C CA . PRO A 1 183 ? -24.654 11.283 80.869 1.00 46.28 183 PRO A CA 1
ATOM 1460 C C . PRO A 1 183 ? -24.777 12.365 81.942 1.00 46.28 183 PRO A C 1
ATOM 1462 O O . PRO A 1 183 ? -23.777 12.796 82.502 1.00 46.28 183 PRO A O 1
ATOM 1465 N N . ASP A 1 184 ? -25.998 12.791 82.247 1.00 45.19 184 ASP A N 1
ATOM 1466 C CA . ASP A 1 184 ? -26.272 13.475 83.508 1.00 45.19 184 ASP A CA 1
ATOM 1467 C C . ASP A 1 184 ? -27.660 13.087 84.040 1.00 45.19 184 ASP A C 1
ATOM 1469 O O . ASP A 1 184 ? -28.654 13.197 83.324 1.00 45.19 184 ASP A O 1
ATOM 1473 N N . TYR A 1 185 ? -27.663 12.698 85.324 1.00 39.19 185 TYR A N 1
ATOM 1474 C CA . TYR A 1 185 ? -28.763 12.486 86.287 1.00 39.19 185 TYR A CA 1
ATOM 1475 C C . TYR A 1 185 ? -29.084 11.054 86.789 1.00 39.19 185 TYR A C 1
ATOM 1477 O O . TYR A 1 185 ? -29.842 10.301 86.191 1.00 39.19 185 TYR A O 1
ATOM 1485 N N . LEU A 1 186 ? -28.468 10.777 87.954 1.00 43.81 186 LEU A N 1
ATOM 1486 C CA . LEU A 1 186 ? -28.882 10.097 89.205 1.00 43.81 186 LEU A CA 1
ATOM 1487 C C . LEU A 1 186 ? -30.103 9.141 89.297 1.00 43.81 186 LEU A C 1
ATOM 1489 O O . LEU A 1 186 ? -31.229 9.532 89.012 1.00 43.81 186 LEU A O 1
ATOM 1493 N N . ASP A 1 187 ? -29.804 7.968 89.893 1.00 36.62 187 ASP A N 1
ATOM 1494 C CA . ASP A 1 187 ? -30.482 7.163 90.948 1.00 36.62 187 ASP A CA 1
ATOM 1495 C C . ASP A 1 187 ? -32.026 7.068 91.033 1.00 36.62 187 ASP A C 1
ATOM 1497 O O . ASP A 1 187 ? -32.677 8.047 91.382 1.00 36.62 187 ASP A O 1
ATOM 1501 N N . ASP A 1 188 ? -32.587 5.853 90.856 1.00 35.38 188 ASP A N 1
ATOM 1502 C CA . ASP A 1 188 ? -33.236 4.991 91.895 1.00 35.38 188 ASP A CA 1
ATOM 1503 C C . ASP A 1 188 ? -33.797 3.682 91.242 1.00 35.38 188 ASP A C 1
ATOM 1505 O O . ASP A 1 188 ? -34.191 3.730 90.070 1.00 35.38 188 ASP A O 1
ATOM 1509 N N . PRO A 1 189 ? -33.859 2.505 91.916 1.00 50.28 189 PRO A N 1
ATOM 1510 C CA . PRO A 1 189 ? -34.283 1.235 91.323 1.00 50.28 189 PRO A CA 1
ATOM 1511 C C . PRO A 1 189 ? -35.691 0.786 91.764 1.00 50.28 189 PRO A C 1
ATOM 1513 O O . PRO A 1 189 ? -35.930 0.605 92.953 1.00 50.28 189 PRO A O 1
ATOM 1516 N N . ASP A 1 190 ? -36.585 0.471 90.815 1.00 32.34 190 ASP A N 1
ATOM 1517 C CA . ASP A 1 190 ? -37.692 -0.477 91.057 1.00 32.34 190 ASP A CA 1
ATOM 1518 C C . ASP A 1 190 ? -38.298 -1.053 89.744 1.00 32.34 190 ASP A C 1
ATOM 1520 O O . ASP A 1 190 ? -38.851 -0.312 88.940 1.00 32.34 190 ASP A O 1
ATOM 1524 N N . TYR A 1 191 ? -38.115 -2.375 89.549 1.00 30.05 191 TYR A N 1
ATOM 1525 C CA . TYR A 1 191 ? -38.897 -3.440 88.846 1.00 30.05 191 TYR A CA 1
ATOM 1526 C C . TYR A 1 191 ? -39.830 -3.153 87.617 1.00 30.05 191 TYR A C 1
ATOM 1528 O O . TYR A 1 191 ? -40.508 -2.134 87.592 1.00 30.05 191 TYR A O 1
ATOM 1536 N N . PRO A 1 192 ? -40.172 -4.145 86.743 1.00 41.69 192 PRO A N 1
ATOM 1537 C CA . PRO A 1 192 ? -39.416 -5.236 86.101 1.00 41.69 192 PRO A CA 1
ATOM 1538 C C . PRO A 1 192 ? -39.486 -5.274 84.547 1.00 41.69 192 PRO A C 1
ATOM 1540 O O . PRO A 1 192 ? -40.280 -4.600 83.901 1.00 41.69 192 PRO A O 1
ATOM 1543 N N . ASP A 1 193 ? -38.658 -6.172 84.001 1.00 46.31 193 ASP A N 1
ATOM 1544 C CA . ASP A 1 193 ? -38.598 -6.783 82.661 1.00 46.31 193 ASP A CA 1
ATOM 1545 C C . ASP A 1 193 ? -39.853 -6.690 81.758 1.00 46.31 193 ASP A C 1
ATOM 1547 O O . ASP A 1 193 ? -40.921 -7.223 82.075 1.00 46.31 193 ASP A O 1
ATOM 1551 N N . GLN A 1 194 ? -39.682 -6.098 80.568 1.00 34.62 194 GLN A N 1
ATOM 1552 C CA . GLN A 1 194 ? -40.649 -6.187 79.476 1.00 34.62 194 GLN A CA 1
ATOM 1553 C C . GLN A 1 194 ? -39.938 -6.402 78.133 1.00 34.62 194 GLN A C 1
ATOM 1555 O O . 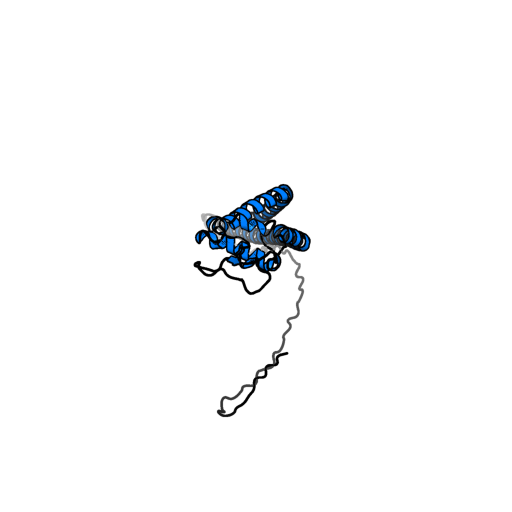GLN A 1 194 ? -39.407 -5.487 77.505 1.00 34.62 194 GLN A O 1
ATOM 1560 N N . ASN A 1 195 ? -39.966 -7.660 77.689 1.00 43.09 195 ASN A N 1
ATOM 1561 C CA . ASN A 1 195 ? -39.605 -8.094 76.346 1.00 43.09 195 ASN A CA 1
ATOM 1562 C C . ASN A 1 195 ? -40.345 -7.274 75.274 1.00 43.09 195 ASN A C 1
ATOM 1564 O O . ASN A 1 195 ? -41.555 -7.429 75.096 1.00 43.09 195 ASN A O 1
ATOM 1568 N N . HIS A 1 196 ? -39.605 -6.499 74.481 1.00 36.66 196 HIS A N 1
ATOM 1569 C CA . HIS A 1 196 ? -40.073 -6.005 73.190 1.00 36.66 196 HIS A CA 1
ATOM 1570 C C . HIS A 1 196 ? -39.130 -6.468 72.082 1.00 36.66 196 HIS A C 1
ATOM 1572 O O . HIS A 1 196 ? -38.119 -5.847 71.768 1.00 36.66 196 HIS A O 1
ATOM 1578 N N . ALA A 1 197 ? -39.503 -7.602 71.488 1.00 38.41 197 ALA A N 1
ATOM 1579 C CA . ALA A 1 197 ? -39.054 -7.993 70.166 1.00 38.41 197 ALA A CA 1
ATOM 1580 C C . ALA A 1 197 ? -39.532 -6.946 69.147 1.00 38.41 197 ALA A C 1
ATOM 1582 O O . ALA A 1 197 ? -40.738 -6.726 69.014 1.00 38.41 197 ALA A O 1
ATOM 1583 N N . TYR A 1 198 ? -38.602 -6.337 68.412 1.00 30.72 198 TYR A N 1
ATOM 1584 C CA . TYR A 1 198 ? -38.920 -5.650 67.162 1.00 30.72 198 TYR A CA 1
ATOM 1585 C C . TYR A 1 198 ? -38.647 -6.589 65.978 1.00 30.72 198 TYR A C 1
ATOM 1587 O O . TYR A 1 198 ? -37.676 -7.349 66.021 1.00 30.72 198 TYR A O 1
ATOM 1595 N N . PRO A 1 199 ? -39.494 -6.586 64.933 1.00 34.28 199 PRO A N 1
ATOM 1596 C CA . PRO A 1 199 ? -39.395 -7.546 63.845 1.00 34.28 199 PRO A CA 1
ATOM 1597 C C . PRO A 1 199 ? -38.263 -7.166 62.887 1.00 34.28 199 PRO A C 1
ATOM 1599 O O . PRO A 1 199 ? -38.204 -6.038 62.398 1.00 34.28 199 PRO A O 1
ATOM 1602 N N . GLU A 1 200 ? -37.414 -8.137 62.558 1.00 35.03 200 GLU A N 1
ATOM 1603 C CA . GLU A 1 200 ? -36.581 -8.109 61.355 1.00 35.03 200 GLU A CA 1
ATOM 1604 C C . GLU A 1 200 ? -37.469 -7.868 60.118 1.00 35.03 200 GLU A C 1
ATOM 1606 O O . GLU A 1 200 ? -38.471 -8.576 59.941 1.00 35.03 200 GLU A O 1
ATOM 1611 N N . PRO A 1 201 ? -37.127 -6.933 59.211 1.00 36.66 201 PRO A N 1
ATOM 1612 C CA . PRO A 1 201 ? -37.765 -6.887 57.911 1.00 36.66 201 PRO A CA 1
ATOM 1613 C C . PRO A 1 201 ? -37.217 -8.044 57.072 1.00 36.66 201 PRO A C 1
ATOM 1615 O O . PRO A 1 201 ? -36.231 -7.922 56.348 1.00 36.66 201 PRO A O 1
ATOM 1618 N N . ASN A 1 202 ? -37.899 -9.182 57.159 1.00 36.53 202 ASN A N 1
ATOM 1619 C CA . ASN A 1 202 ? -37.838 -10.208 56.133 1.00 36.53 202 ASN A CA 1
ATOM 1620 C C . ASN A 1 202 ? -38.280 -9.593 54.802 1.00 36.53 202 ASN A C 1
ATOM 1622 O O . ASN A 1 202 ? -39.458 -9.280 54.620 1.00 36.53 202 ASN A O 1
ATOM 1626 N N . GLN A 1 203 ? -37.364 -9.507 53.839 1.00 35.19 203 GLN A N 1
ATOM 1627 C CA . GLN A 1 203 ? -37.752 -9.560 52.437 1.00 35.19 203 GLN A CA 1
ATOM 1628 C C . GLN A 1 203 ? -37.182 -10.830 51.819 1.00 35.19 203 GLN A C 1
ATOM 1630 O O . GLN A 1 203 ? -36.000 -10.959 51.513 1.00 35.19 203 GLN A O 1
ATOM 1635 N N . ALA A 1 204 ? -38.083 -11.800 51.729 1.00 33.19 204 ALA A N 1
ATOM 1636 C CA . ALA A 1 204 ? -37.849 -13.134 51.242 1.00 33.19 204 ALA A CA 1
ATOM 1637 C C . ALA A 1 204 ? -37.814 -13.185 49.703 1.00 33.19 204 ALA A C 1
ATOM 1639 O O . ALA A 1 204 ? -38.649 -12.591 49.026 1.00 33.19 204 ALA A O 1
ATOM 1640 N N . ASN A 1 205 ? -36.903 -14.033 49.221 1.00 35.53 205 ASN A N 1
ATOM 1641 C CA . ASN A 1 205 ? -37.027 -14.953 48.086 1.00 35.53 205 ASN A CA 1
ATOM 1642 C C . ASN A 1 205 ? -36.981 -14.425 46.641 1.00 35.53 205 ASN A C 1
ATOM 1644 O O . ASN A 1 205 ? -37.975 -13.979 46.080 1.00 35.53 205 ASN A O 1
ATOM 1648 N N . ALA A 1 206 ? -35.879 -14.775 45.968 1.00 26.66 206 ALA A N 1
ATOM 1649 C CA . ALA A 1 206 ? -35.929 -15.809 44.928 1.00 26.66 206 ALA A CA 1
ATOM 1650 C C . ALA A 1 206 ? -34.562 -16.514 44.802 1.00 26.66 206 ALA A C 1
ATOM 1652 O O . ALA A 1 206 ? -33.711 -16.132 44.004 1.00 26.66 206 ALA A O 1
ATOM 1653 N N . HIS A 1 207 ? -34.351 -17.571 45.593 1.00 37.41 207 HIS A N 1
ATOM 1654 C CA . HIS A 1 207 ? -33.391 -18.613 45.234 1.00 37.41 207 HIS A CA 1
ATOM 1655 C C . HIS A 1 207 ? -34.045 -19.497 44.165 1.00 37.41 207 HIS A C 1
ATOM 1657 O O . HIS A 1 207 ? -34.845 -20.374 44.480 1.00 37.41 207 HIS A O 1
ATOM 1663 N N . THR A 1 208 ? -33.690 -19.301 42.899 1.00 31.64 208 THR A N 1
ATOM 1664 C CA . THR A 1 208 ? -33.683 -20.407 41.937 1.00 31.64 208 THR A CA 1
ATOM 1665 C C . THR A 1 208 ? -32.294 -21.018 41.956 1.00 31.64 208 THR A C 1
ATOM 1667 O O . THR A 1 208 ? -31.361 -20.498 41.349 1.00 31.64 208 THR A O 1
ATOM 1670 N N . ASN A 1 209 ? -32.171 -22.132 42.675 1.00 36.72 209 ASN A N 1
ATOM 1671 C CA . ASN A 1 209 ? -31.108 -23.096 42.445 1.00 36.72 209 ASN A CA 1
ATOM 1672 C C . ASN A 1 209 ? -31.282 -23.652 41.024 1.00 36.72 209 ASN A C 1
ATOM 1674 O O . ASN A 1 209 ? -32.157 -24.481 40.789 1.00 36.72 209 ASN A O 1
ATOM 1678 N N . LEU A 1 210 ? -30.450 -23.211 40.082 1.00 37.16 210 LEU A N 1
ATOM 1679 C CA . LEU A 1 210 ? -30.060 -24.060 38.961 1.00 37.16 210 LEU A CA 1
ATOM 1680 C C . LEU A 1 210 ? -28.768 -24.751 39.382 1.00 37.16 210 LEU A C 1
ATOM 1682 O O . LEU A 1 210 ? -27.678 -24.194 39.274 1.00 37.16 210 LEU A O 1
ATOM 1686 N N . ALA A 1 211 ? -28.928 -25.955 39.926 1.00 29.73 211 ALA A N 1
ATOM 1687 C CA . ALA A 1 211 ? -27.843 -26.906 40.064 1.00 29.73 211 ALA A CA 1
ATOM 1688 C C . ALA A 1 211 ? -27.269 -27.192 38.666 1.00 29.73 211 ALA A C 1
ATOM 1690 O O . ALA A 1 211 ? -27.964 -27.728 37.803 1.00 29.73 211 ALA A O 1
ATOM 1691 N N . TYR A 1 212 ? -26.010 -26.823 38.444 1.00 30.55 212 TYR A N 1
ATOM 1692 C CA . TYR A 1 212 ? -25.185 -27.441 37.410 1.00 30.55 212 TYR A CA 1
ATOM 1693 C C . TYR A 1 212 ? -24.599 -28.729 38.008 1.00 30.55 212 TYR A C 1
ATOM 1695 O O . TYR A 1 212 ? -24.085 -28.674 39.126 1.00 30.55 212 TYR A O 1
ATOM 1703 N N . PRO A 1 213 ? -24.671 -29.885 37.327 1.00 35.69 213 PRO A N 1
ATOM 1704 C CA . PRO A 1 213 ? -24.022 -31.091 37.814 1.00 35.69 213 PRO A CA 1
ATOM 1705 C C . PRO A 1 213 ? -22.498 -30.943 37.723 1.00 35.69 213 PRO A C 1
ATOM 1707 O O . PRO A 1 213 ? -21.949 -30.623 36.669 1.00 35.69 213 PRO A O 1
ATOM 1710 N N . GLU A 1 214 ? -21.828 -31.198 38.844 1.00 33.34 214 GLU A N 1
ATOM 1711 C CA . GLU A 1 214 ? -20.384 -31.396 38.931 1.00 33.34 214 GLU A CA 1
ATOM 1712 C C . GLU A 1 214 ? -20.020 -32.669 38.146 1.00 33.34 214 GLU A C 1
ATOM 1714 O O . GLU A 1 214 ? -20.397 -33.780 38.522 1.00 33.34 214 GLU A O 1
ATOM 1719 N N . GLN A 1 215 ? -19.322 -32.523 37.019 1.00 31.64 215 GLN A N 1
ATOM 1720 C CA . GLN A 1 215 ? -18.757 -33.659 36.296 1.00 31.64 215 GLN A CA 1
ATOM 1721 C C . GLN A 1 215 ? -17.409 -34.018 36.933 1.00 31.64 215 GLN A C 1
ATOM 1723 O O . GLN A 1 215 ? -16.368 -33.457 36.599 1.00 31.64 215 GLN A O 1
ATOM 1728 N N . ILE A 1 216 ? -17.440 -34.968 37.868 1.00 33.34 216 ILE A N 1
ATOM 1729 C CA . ILE A 1 216 ? -16.248 -35.647 38.378 1.00 33.34 216 ILE A CA 1
ATOM 1730 C C . ILE A 1 216 ? -15.764 -36.591 37.271 1.00 33.34 216 ILE A C 1
ATOM 1732 O O . ILE A 1 216 ? -16.309 -37.678 37.081 1.00 33.34 216 ILE A O 1
ATOM 1736 N N . ILE A 1 217 ? -14.753 -36.173 36.509 1.00 33.97 217 ILE A N 1
ATOM 1737 C CA . ILE A 1 217 ? -13.994 -37.083 35.648 1.00 33.97 217 ILE A CA 1
ATOM 1738 C C . ILE A 1 217 ? -12.933 -37.739 36.530 1.00 33.97 217 ILE A C 1
ATOM 1740 O O . ILE A 1 217 ? -11.974 -37.096 36.956 1.00 33.97 217 ILE A O 1
ATOM 1744 N N . ALA A 1 218 ? -13.129 -39.024 36.818 1.00 31.28 218 ALA A N 1
ATOM 1745 C CA . ALA A 1 218 ? -12.102 -39.878 37.392 1.00 31.28 218 ALA A CA 1
ATOM 1746 C C . ALA A 1 218 ? -10.969 -40.051 36.368 1.00 31.28 218 ALA A C 1
ATOM 1748 O O . ALA A 1 218 ? -11.170 -40.629 35.299 1.00 31.28 218 ALA A O 1
ATOM 1749 N N . TYR A 1 219 ? -9.781 -39.544 36.689 1.00 32.81 219 TYR A N 1
ATOM 1750 C CA . TYR A 1 219 ? -8.557 -39.865 35.961 1.00 32.81 219 TYR A CA 1
ATOM 1751 C C . TYR A 1 219 ? -8.001 -41.193 36.499 1.00 32.81 219 TYR A C 1
ATOM 1753 O O . TYR A 1 219 ? -7.892 -41.335 37.718 1.00 32.81 219 TYR A O 1
ATOM 1761 N N . PRO A 1 220 ? -7.657 -42.173 35.645 1.00 36.28 220 PRO A N 1
ATOM 1762 C CA . PRO A 1 220 ? -6.998 -43.387 36.102 1.00 36.28 220 PRO A CA 1
ATOM 1763 C C . PRO A 1 220 ? -5.572 -43.086 36.584 1.00 36.28 220 PRO A C 1
ATOM 1765 O O . PRO A 1 220 ? -4.825 -42.326 35.969 1.00 36.28 220 PRO A O 1
ATOM 1768 N N . GLU A 1 221 ? -5.230 -43.708 37.706 1.00 34.16 221 GLU A N 1
ATOM 1769 C CA . GLU A 1 221 ? -3.960 -43.627 38.425 1.00 34.16 221 GLU A CA 1
ATOM 1770 C C . GLU A 1 221 ? -2.754 -44.017 37.538 1.00 34.16 221 GLU A C 1
ATOM 1772 O O . GLU A 1 221 ? -2.808 -45.040 36.844 1.00 34.16 221 GLU A O 1
ATOM 1777 N N . PRO A 1 222 ? -1.641 -43.256 37.539 1.00 33.66 222 PRO A N 1
ATOM 1778 C CA . PRO A 1 222 ? -0.414 -43.675 36.873 1.00 33.66 222 PRO A CA 1
ATOM 1779 C C . PRO A 1 222 ? 0.279 -44.779 37.679 1.00 33.66 222 PRO A C 1
ATOM 1781 O O . PRO A 1 222 ? 0.608 -44.593 38.849 1.00 33.66 222 PRO A O 1
ATOM 1784 N N . ARG A 1 223 ? 0.567 -45.914 37.032 1.00 34.75 223 ARG A N 1
ATOM 1785 C CA . ARG A 1 223 ? 1.479 -46.930 37.576 1.00 34.75 223 ARG A CA 1
ATOM 1786 C C . ARG A 1 223 ? 2.857 -46.313 37.841 1.00 34.75 223 ARG A C 1
ATOM 1788 O O . ARG A 1 223 ? 3.471 -45.771 36.925 1.00 34.75 223 ARG A O 1
ATOM 1795 N N . GLN A 1 224 ? 3.341 -46.459 39.073 1.00 35.50 224 GLN A N 1
ATOM 1796 C CA . GLN A 1 224 ? 4.738 -46.244 39.452 1.00 35.50 224 GLN A CA 1
ATOM 1797 C C . GLN A 1 224 ? 5.662 -47.113 38.588 1.00 35.50 224 GLN A C 1
ATOM 1799 O O . GLN A 1 224 ? 5.479 -48.328 38.512 1.00 35.50 224 GLN A O 1
ATOM 1804 N N . ALA A 1 225 ? 6.647 -46.483 37.950 1.00 33.81 225 ALA A N 1
ATOM 1805 C CA . ALA A 1 225 ? 7.802 -47.162 37.380 1.00 33.81 225 ALA A CA 1
ATOM 1806 C C . ALA A 1 225 ? 8.972 -47.032 38.366 1.00 33.81 225 ALA A C 1
ATOM 1808 O O . ALA A 1 225 ? 9.349 -45.925 38.752 1.00 33.81 225 ALA A O 1
ATOM 1809 N N . ASP A 1 226 ? 9.467 -48.190 38.792 1.00 34.38 226 ASP A N 1
ATOM 1810 C CA . ASP A 1 226 ? 10.669 -48.427 39.593 1.00 34.38 226 ASP A CA 1
ATOM 1811 C C . ASP A 1 226 ? 11.928 -47.973 38.815 1.00 34.38 226 ASP A C 1
ATOM 1813 O O . ASP A 1 226 ? 11.991 -48.225 37.605 1.00 34.38 226 ASP A O 1
ATOM 1817 N N . PRO A 1 227 ? 12.906 -47.278 39.427 1.00 35.09 227 PRO A N 1
ATOM 1818 C CA . PRO A 1 227 ? 14.113 -46.857 38.737 1.00 35.09 227 PRO A CA 1
ATOM 1819 C C . PRO A 1 227 ? 15.226 -47.896 38.908 1.00 35.09 227 PRO A C 1
ATOM 1821 O O . PRO A 1 227 ? 16.045 -47.765 39.806 1.00 35.09 227 PRO A O 1
ATOM 1824 N N . ASP A 1 228 ? 15.289 -48.882 38.015 1.00 37.09 228 ASP A N 1
ATOM 1825 C CA . ASP A 1 228 ? 16.521 -49.627 37.724 1.00 37.09 228 ASP A CA 1
ATOM 1826 C C . ASP A 1 228 ? 16.375 -50.369 36.385 1.00 37.09 228 ASP A C 1
ATOM 1828 O O . ASP A 1 228 ? 15.716 -51.399 36.307 1.00 37.09 228 ASP A O 1
ATOM 1832 N N . ASP A 1 229 ? 16.947 -49.810 35.312 1.00 33.12 229 ASP A N 1
ATOM 1833 C CA . ASP A 1 229 ? 17.781 -50.584 34.380 1.00 33.12 229 ASP A CA 1
ATOM 1834 C C . ASP A 1 229 ? 18.456 -49.663 33.348 1.00 33.12 229 ASP A C 1
ATOM 1836 O O . ASP A 1 229 ? 17.828 -49.016 32.502 1.00 33.12 229 ASP A O 1
ATOM 1840 N N . GLN A 1 230 ? 19.785 -49.605 33.427 1.00 32.88 230 GLN A N 1
ATOM 1841 C CA . GLN A 1 230 ? 20.644 -49.139 32.348 1.00 32.88 230 GLN A CA 1
ATOM 1842 C C . GLN A 1 230 ? 20.752 -50.224 31.268 1.00 32.88 230 GLN A C 1
ATOM 1844 O O . GLN A 1 230 ? 20.961 -51.386 31.589 1.00 32.88 230 GLN A O 1
ATOM 1849 N N . HIS A 1 231 ? 20.795 -49.771 30.008 1.00 32.34 231 HIS A N 1
ATOM 1850 C CA . HIS A 1 231 ? 21.587 -50.287 28.873 1.00 32.34 231 HIS A CA 1
ATOM 1851 C C . HIS A 1 231 ? 20.814 -50.717 27.612 1.00 32.34 231 HIS A C 1
ATOM 1853 O O . HIS A 1 231 ? 19.959 -51.587 27.651 1.00 32.34 231 HIS A O 1
ATOM 1859 N N . GLN A 1 232 ? 21.305 -50.176 26.474 1.00 31.12 232 GLN A N 1
ATOM 1860 C CA . GLN A 1 232 ? 21.267 -50.728 25.099 1.00 31.12 232 GLN A CA 1
ATOM 1861 C C . GLN A 1 232 ? 19.871 -50.706 24.414 1.00 31.12 232 GLN A C 1
ATOM 1863 O O . GLN A 1 232 ? 18.869 -51.001 25.031 1.00 31.12 232 GLN A O 1
ATOM 1868 N N . ALA A 1 233 ? 19.650 -50.357 23.138 1.00 31.36 233 ALA A N 1
ATOM 1869 C CA . ALA A 1 233 ? 20.478 -50.262 21.939 1.00 31.36 233 ALA A CA 1
ATOM 1870 C C . ALA A 1 233 ? 19.723 -49.522 20.790 1.00 31.36 233 ALA A C 1
ATOM 1872 O O . ALA A 1 233 ? 18.520 -49.682 20.640 1.00 31.36 233 ALA A O 1
ATOM 1873 N N . TYR A 1 234 ? 20.479 -48.758 19.988 1.00 29.41 234 TYR A N 1
ATOM 1874 C CA . TYR A 1 234 ? 20.521 -48.640 18.508 1.00 29.41 234 TYR A CA 1
ATOM 1875 C C . TYR A 1 234 ? 19.289 -48.556 17.556 1.00 29.41 234 TYR A C 1
ATOM 1877 O O . TYR A 1 234 ? 18.382 -49.376 17.587 1.00 29.41 234 TYR A O 1
ATOM 1885 N N . ALA A 1 235 ? 19.505 -47.692 16.533 1.00 31.12 235 ALA A N 1
ATOM 1886 C CA . ALA A 1 235 ? 19.033 -47.669 15.122 1.00 31.12 235 ALA A CA 1
ATOM 1887 C C . ALA A 1 235 ? 17.630 -47.077 14.839 1.00 31.12 235 ALA A C 1
ATOM 1889 O O . ALA A 1 235 ? 16.638 -47.555 15.362 1.00 31.12 235 ALA A O 1
ATOM 1890 N N . GLY A 1 236 ? 17.483 -45.965 14.093 1.00 28.70 236 GLY A N 1
ATOM 1891 C CA . GLY A 1 236 ? 17.572 -45.828 12.616 1.00 28.70 236 GLY A CA 1
ATOM 1892 C C . GLY A 1 236 ? 16.132 -45.661 12.064 1.00 28.70 236 GLY A C 1
ATOM 1893 O O . GLY A 1 236 ? 15.237 -46.298 12.589 1.00 28.70 236 GLY A O 1
ATOM 1894 N N . ALA A 1 237 ? 15.737 -44.845 11.083 1.00 34.03 237 ALA A N 1
ATOM 1895 C CA . ALA A 1 237 ? 16.400 -44.155 9.988 1.00 34.03 237 ALA A CA 1
ATOM 1896 C C . ALA A 1 237 ? 15.502 -43.006 9.451 1.00 34.03 237 ALA A C 1
ATOM 1898 O O . ALA A 1 237 ? 14.279 -43.036 9.583 1.00 34.03 237 ALA A O 1
ATOM 1899 N N . ASN A 1 238 ? 16.140 -42.028 8.798 1.00 33.25 238 ASN A N 1
ATOM 1900 C CA . ASN A 1 238 ? 15.544 -41.032 7.899 1.00 33.25 238 ASN A CA 1
ATOM 1901 C C . ASN A 1 238 ? 14.854 -41.690 6.692 1.00 33.25 238 ASN A C 1
ATOM 1903 O O . ASN A 1 238 ? 15.397 -42.650 6.149 1.00 33.25 238 ASN A O 1
ATOM 1907 N N . HIS A 1 239 ? 13.786 -41.078 6.162 1.00 37.06 239 HIS A N 1
ATOM 1908 C CA . HIS A 1 239 ? 13.564 -41.094 4.712 1.00 37.06 239 HIS A CA 1
ATOM 1909 C C . HIS A 1 239 ? 12.764 -39.893 4.190 1.00 37.06 239 HIS A C 1
ATOM 1911 O O . HIS A 1 239 ? 11.602 -39.676 4.522 1.00 37.06 239 HIS A O 1
ATOM 1917 N N . SER A 1 240 ? 13.442 -39.150 3.321 1.00 35.66 240 SER A N 1
ATOM 1918 C CA . SER A 1 240 ? 12.974 -38.160 2.355 1.00 35.66 240 SER A CA 1
ATOM 1919 C C . SER A 1 240 ? 12.238 -38.832 1.190 1.00 35.66 240 SER A C 1
ATOM 1921 O O . SER A 1 240 ? 12.611 -39.946 0.820 1.00 35.66 240 SER A O 1
ATOM 1923 N N . TYR A 1 241 ? 11.315 -38.122 0.527 1.00 35.34 241 TYR A N 1
ATOM 1924 C CA . TYR A 1 241 ? 11.023 -38.343 -0.896 1.00 35.34 241 TYR A CA 1
ATOM 1925 C C . TYR A 1 241 ? 10.650 -37.044 -1.626 1.00 35.34 241 TYR A C 1
ATOM 1927 O O . TYR A 1 241 ? 9.687 -36.364 -1.284 1.00 35.34 241 TYR A O 1
ATOM 1935 N N . HIS A 1 242 ? 11.454 -36.755 -2.651 1.00 33.38 242 HIS A N 1
ATOM 1936 C CA . HIS A 1 242 ? 11.175 -35.885 -3.789 1.00 33.38 242 HIS A CA 1
ATOM 1937 C C . HIS A 1 242 ? 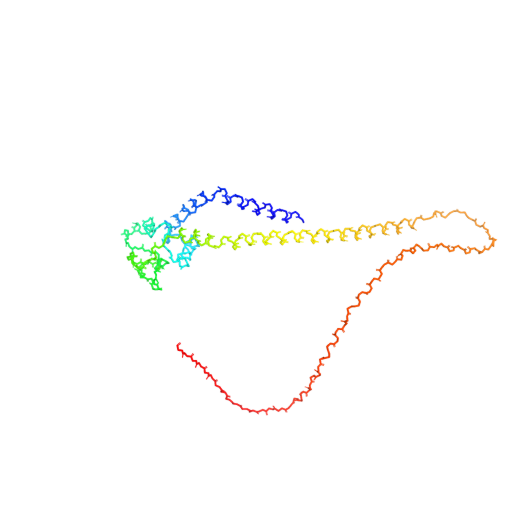10.177 -36.551 -4.752 1.00 33.38 242 HIS A C 1
ATOM 1939 O O . HIS A 1 242 ? 10.262 -37.761 -4.983 1.00 33.38 242 HIS A O 1
ATOM 1945 N N . ARG A 1 243 ? 9.361 -35.741 -5.431 1.00 44.88 243 ARG A N 1
ATOM 1946 C CA . ARG A 1 243 ? 9.239 -35.759 -6.896 1.00 44.88 243 ARG A CA 1
ATOM 1947 C C . ARG A 1 243 ? 8.852 -34.368 -7.382 1.00 44.88 243 ARG A C 1
ATOM 1949 O O . ARG A 1 243 ? 7.994 -33.754 -6.716 1.00 44.88 243 ARG A O 1
#

Sequence (243 aa):
MGFLICIILGQLFVSFIILLNHGKITSNMKIEVNKIITEYGTNPDNQRHWKLLDNVQRYGHCCGMQSPNDWQSNMFIKNNSLTEVYPCSCFNTTDCPAIFGYSTPLFGNGNETHIHPQRCEDIITNWLKENTLTIVGMEVGLLIIQVLQFIVAVYLYQTIGQKAKLRNTSQLIRSEDHCEPNPDYLDDPDYPDQNHAYPEPNQANAHTNLAYPEQIIAYPEPRQADPDDQHQAYAGANHSYHR

Solvent-accessible surface area (backbone atoms only — not comparable to full-atom values): 15102 Å² total; per-residue (Å²): 110,70,68,60,54,52,50,54,53,48,50,56,49,50,54,51,50,49,69,76,38,43,73,58,52,53,52,51,49,52,55,52,50,51,48,41,48,30,50,43,96,69,53,77,89,51,46,68,61,44,52,48,52,35,47,50,17,54,77,54,57,8,13,47,57,81,30,53,70,54,45,70,63,12,48,63,40,52,77,68,71,58,74,56,56,42,49,43,38,26,38,75,48,94,71,53,54,51,49,83,92,56,102,62,64,56,37,15,64,48,58,81,88,49,35,25,78,39,27,36,50,58,44,54,54,48,52,48,61,76,42,39,67,60,54,53,48,50,54,53,51,52,51,52,52,50,53,52,52,50,52,52,51,50,54,51,50,51,54,52,50,50,53,52,51,52,54,52,52,56,50,49,56,62,58,58,77,70,70,78,81,86,91,82,85,83,91,88,91,81,90,82,92,76,93,74,89,76,82,77,86,80,83,80,83,83,86,78,83,77,82,75,83,82,82,82,77,82,76,83,81,82,81,85,79,82,94,80,82,90,81,89,81,87,83,88,82,91,83,87,84,89,132

InterPro domains:
  IPR008952 Tetraspanin, EC2 domain superfamily [G3DSA:1.10.1450.10] (20-130)
  IPR008952 Tetraspanin, EC2 domain superfamily [SSF48652] (21-131)
  IPR018499 Tetraspanin/Peripherin [PF00335] (2-158)